Protein AF-A0A4Q1IR15-F1 (afdb_monomer)

pLDDT: mean 72.85, std 16.06, range [32.12, 95.06]

Radius of gyration: 26.0 Å; Cα contacts (8 Å, |Δi|>4): 249; chains: 1; bounding box: 71×76×62 Å

Solvent-accessible surface area (backbone atoms only — not comparable to full-atom values): 20377 Å² total; per-residue (Å²): 141,84,81,85,83,88,74,59,71,69,77,76,44,89,62,54,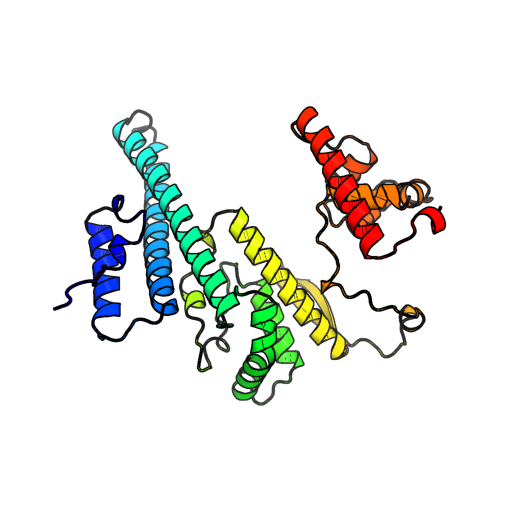86,74,48,52,72,67,54,48,48,50,49,45,51,49,51,46,70,71,51,69,78,72,64,83,71,52,75,64,60,51,50,53,52,50,46,40,49,43,35,56,50,50,56,51,48,51,55,50,46,55,53,49,54,56,52,44,71,34,85,94,30,68,81,43,63,65,62,52,50,54,48,53,53,48,55,56,52,50,52,53,50,29,52,51,40,39,54,50,53,50,50,52,42,55,48,24,70,74,69,53,49,69,44,96,81,39,51,50,69,41,48,62,71,43,43,66,60,52,49,50,42,40,37,70,75,38,76,89,56,53,72,68,54,51,45,52,49,52,46,59,42,62,77,28,62,93,42,99,78,48,72,87,65,66,53,53,65,51,65,95,70,54,41,68,72,76,76,50,68,50,73,82,57,39,55,70,68,60,46,48,53,49,48,53,38,46,48,52,41,45,52,53,46,50,50,55,43,39,76,74,40,26,46,85,42,80,46,77,56,99,91,44,80,45,86,42,78,43,72,62,67,90,67,80,51,81,66,81,71,51,87,69,79,75,74,61,68,90,77,56,78,89,64,51,71,67,46,42,49,50,50,34,53,74,71,41,48,56,53,57,53,67,72,43,95,65,57,71,71,56,43,26,46,54,47,8,60,78,50,70,52,53,50,67,57,35,42,23,58,73,70,71,61,62,81,72,97,49,74,72,66,42,56,59,48,51,51,55,42,50,52,52,48,52,52,51,32,59,76,68,69,56,66,66,82,81,74,114

Secondary structure (DSSP, 8-state):
--------GGGGSTTGGGS-HHHHHHHHHHHHHHHTT-S---HHHHHHHHHHHHHHHHHHHHHHHHHHHHHHTSGGGTT-HHHHHHHHHHHHHHHHHHHHHHHHHHHHHHHHHHHT---TTS-HHHHHHHHHHHHHHHHHHSTT--HHHHHHHHHHHHHHTTSTT----SSTTSSSS--GGGGT-GGGGS-HHHHHHHHHHHHHHHHHHHHHHHHTTEEEEEEEETTEEEEEEEE--SS--GGGGS------GGGS----HHHHHHHHHHTTHHHHHHHSSS-HHHHHHHHHHHTTS-HHHHHHHHTT----S-HHHHHHHHHHHHHHHHHHHHHTT--GGG--

Sequence (344 aa):
MSKKKKKKFINDVSFTSLLSDNDRDYLRIIDEKTGEEGEEMEHYDGYIALINGAVVLSSKMEKRFYFLADKICQPEHINNTSLKKEFEELVYKNGKCTDSLTEDVISIYEYCEKTNRFWHNSSLKVYELYYPNLLEAYLEKFKNSEELDFLKFEYEYYLKINTKNRKNNTIYSSGIDRDDMLFIGYFQFLNQDEKEFFNINTSKKLDFISSKILELGYYIQFSKEKKEVYLNLIPVKNEKSDFDKLDEEVIDKSNLPSFSLLERYALIKRFGINKLVTDSKTLKKEKNKLLALIMDCSIDNARKLLDNTYKLKDKEKNKVRETLIEEKIDEFLFRNKIDIDSIK

Mean predicted aligned error: 17.79 Å

Nearest PDB structures (foldseek):
  4zdr-assembly1_A  TM=2.670E-01  e=5.202E-01  Homo sapiens

Structure (mmCIF, N/CA/C/O backbone):
data_AF-A0A4Q1IR15-F1
#
_entry.id   AF-A0A4Q1IR15-F1
#
loop_
_atom_site.group_PDB
_atom_site.id
_atom_site.type_symbol
_atom_site.label_atom_id
_atom_site.label_alt_id
_atom_site.label_comp_id
_atom_site.label_asym_id
_atom_site.label_entity_id
_atom_site.label_seq_id
_atom_site.pdbx_PDB_ins_code
_atom_site.Cartn_x
_atom_site.Cartn_y
_atom_site.Cartn_z
_atom_site.occupancy
_atom_site.B_iso_or_equiv
_atom_site.auth_seq_id
_atom_site.auth_comp_id
_atom_site.auth_asym_id
_atom_site.auth_atom_id
_atom_site.pdbx_PDB_model_num
ATOM 1 N N . MET A 1 1 ? 14.835 -46.960 -9.874 1.00 39.88 1 MET A N 1
ATOM 2 C CA . MET A 1 1 ? 14.324 -46.159 -11.011 1.00 39.88 1 MET A CA 1
ATOM 3 C C . MET A 1 1 ? 13.137 -45.370 -10.477 1.00 39.88 1 MET A C 1
ATOM 5 O O . MET A 1 1 ? 12.149 -45.978 -10.121 1.00 39.88 1 MET A O 1
ATOM 9 N N . SER A 1 2 ? 13.294 -44.096 -10.141 1.00 32.12 2 SER A N 1
ATOM 10 C CA . SER A 1 2 ? 13.034 -42.989 -11.064 1.00 32.12 2 SER A CA 1
ATOM 11 C C . SER A 1 2 ? 14.019 -41.840 -10.814 1.00 32.12 2 SER A C 1
ATOM 13 O O . SER A 1 2 ? 14.248 -41.437 -9.679 1.00 32.12 2 SER A O 1
ATOM 15 N N . LYS A 1 3 ? 14.641 -41.368 -11.897 1.00 40.78 3 LYS A N 1
ATOM 16 C CA . LYS A 1 3 ? 15.490 -40.173 -11.963 1.00 40.78 3 LYS A CA 1
ATOM 17 C C . LYS A 1 3 ? 14.613 -38.958 -12.296 1.00 40.78 3 LYS A C 1
ATOM 19 O O . LYS A 1 3 ? 13.699 -39.097 -13.102 1.00 40.78 3 LYS A O 1
ATOM 24 N N . LYS A 1 4 ? 15.076 -37.775 -11.861 1.00 36.62 4 LYS A N 1
ATOM 25 C CA . LYS A 1 4 ? 14.648 -36.401 -12.230 1.00 36.62 4 LYS A CA 1
ATOM 26 C C . LYS A 1 4 ? 13.376 -35.952 -11.493 1.00 36.62 4 LYS A C 1
ATOM 28 O O . LYS A 1 4 ? 12.353 -36.606 -11.578 1.00 36.62 4 LYS A O 1
ATOM 33 N N . LYS A 1 5 ? 13.381 -34.820 -10.786 1.00 36.12 5 LYS A N 1
ATOM 34 C CA . LYS A 1 5 ? 13.774 -33.492 -11.284 1.00 36.12 5 LYS A CA 1
ATOM 35 C C . LYS A 1 5 ? 14.444 -32.644 -10.186 1.00 36.12 5 LYS A C 1
ATOM 37 O O . LYS A 1 5 ? 13.764 -32.141 -9.309 1.00 36.12 5 LYS A O 1
ATOM 42 N N . LYS A 1 6 ? 15.752 -32.395 -10.308 1.00 39.28 6 LYS A N 1
ATOM 43 C CA . LYS A 1 6 ? 16.329 -31.106 -9.896 1.00 39.28 6 LYS A CA 1
ATOM 44 C C . LYS A 1 6 ? 16.138 -30.168 -11.083 1.00 39.28 6 LYS A C 1
ATOM 46 O O . LYS A 1 6 ? 16.920 -30.225 -12.032 1.00 39.28 6 LYS A O 1
ATOM 51 N N . LYS A 1 7 ? 15.058 -29.391 -11.100 1.00 37.97 7 LYS A N 1
ATOM 52 C CA . LYS A 1 7 ? 15.026 -28.188 -11.933 1.00 37.97 7 LYS A CA 1
ATOM 53 C C . LYS A 1 7 ? 15.712 -27.108 -11.103 1.00 37.97 7 LYS A C 1
ATOM 55 O O . LYS A 1 7 ? 15.225 -26.770 -10.036 1.00 37.97 7 LYS A O 1
ATOM 60 N N . LYS A 1 8 ? 16.901 -26.679 -11.539 1.00 47.34 8 LYS A N 1
ATOM 61 C CA . LYS A 1 8 ? 17.582 -25.512 -10.965 1.00 47.34 8 LYS A CA 1
ATOM 62 C C . LYS A 1 8 ? 16.650 -24.312 -11.107 1.00 47.34 8 LYS A C 1
ATOM 64 O O . LYS A 1 8 ? 16.141 -24.089 -12.203 1.00 47.34 8 LYS A O 1
ATOM 69 N N . PHE A 1 9 ? 16.474 -23.570 -10.027 1.00 45.03 9 PHE A N 1
ATOM 70 C CA . PHE A 1 9 ? 15.547 -22.452 -9.888 1.00 45.03 9 PHE A CA 1
ATOM 71 C C . PHE A 1 9 ? 15.739 -21.366 -10.962 1.00 45.03 9 PHE A C 1
ATOM 73 O O . PHE A 1 9 ? 14.787 -20.911 -11.587 1.00 45.03 9 PHE A O 1
ATOM 80 N N . ILE A 1 10 ? 16.997 -21.087 -11.317 1.00 45.53 10 ILE A N 1
ATOM 81 C CA . ILE A 1 10 ? 17.389 -20.167 -12.402 1.00 45.53 10 ILE A CA 1
ATOM 82 C C . ILE A 1 10 ? 16.793 -20.561 -13.766 1.00 45.53 10 ILE A C 1
ATOM 84 O O . ILE A 1 10 ? 16.568 -19.699 -14.612 1.00 45.53 10 ILE A O 1
ATOM 88 N N . ASN A 1 11 ? 16.523 -21.848 -14.002 1.00 43.97 11 ASN A N 1
ATOM 89 C CA . ASN A 1 11 ? 16.000 -22.322 -15.285 1.00 43.97 11 ASN A CA 1
ATOM 90 C C . ASN A 1 11 ? 14.478 -22.155 -15.434 1.00 43.97 11 ASN A C 1
AT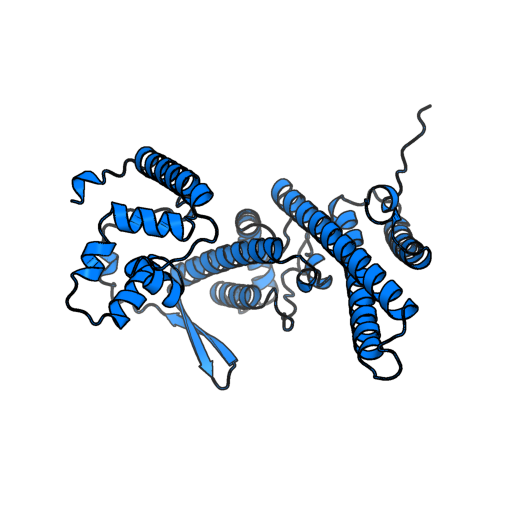OM 92 O O . ASN A 1 11 ? 13.985 -22.350 -16.544 1.00 43.97 11 ASN A O 1
ATOM 96 N N . ASP A 1 12 ? 13.742 -21.845 -14.361 1.00 42.25 12 ASP A N 1
ATOM 97 C CA . ASP A 1 12 ? 12.284 -21.636 -14.405 1.00 42.25 12 ASP A CA 1
ATOM 98 C C . ASP A 1 12 ? 11.897 -20.152 -14.551 1.00 42.25 12 ASP A C 1
ATOM 100 O O . ASP A 1 12 ? 10.727 -19.834 -14.743 1.00 42.25 12 ASP A O 1
ATOM 104 N N . VAL A 1 13 ? 12.879 -19.248 -14.556 1.00 46.78 13 VAL A N 1
ATOM 105 C CA . VAL A 1 13 ? 12.669 -17.801 -14.650 1.00 46.78 13 VAL A CA 1
ATOM 106 C C . VAL A 1 13 ? 12.903 -17.325 -16.088 1.00 46.78 13 VAL A C 1
ATOM 108 O O . VAL A 1 13 ? 13.997 -17.457 -16.640 1.00 46.78 13 VAL A O 1
ATOM 111 N N . SER A 1 14 ? 11.874 -16.753 -16.715 1.00 44.75 14 SER A N 1
ATOM 112 C CA . SER A 1 14 ? 11.832 -16.456 -18.158 1.00 44.75 14 SER A CA 1
ATOM 113 C C . SER A 1 14 ? 12.943 -15.501 -18.647 1.00 44.75 14 SER A C 1
ATOM 115 O O . SER A 1 14 ? 13.385 -15.602 -19.798 1.00 44.75 14 SER A O 1
ATOM 117 N N . PHE A 1 15 ? 13.465 -14.620 -17.782 1.00 46.66 15 PHE A N 1
ATOM 118 C CA . PHE A 1 15 ? 14.483 -13.624 -18.146 1.00 46.66 15 PHE A CA 1
ATOM 119 C C . PHE A 1 15 ? 15.935 -14.046 -17.887 1.00 46.66 15 PHE A C 1
ATOM 121 O O . PHE A 1 15 ? 16.847 -13.365 -18.363 1.00 46.66 15 PHE A O 1
ATOM 128 N N . THR A 1 16 ? 16.201 -15.157 -17.189 1.00 46.50 16 THR A N 1
ATOM 129 C CA . THR A 1 16 ? 17.587 -15.565 -16.865 1.00 46.50 16 THR A CA 1
ATOM 130 C C . THR A 1 16 ? 18.400 -15.871 -18.120 1.00 46.50 16 THR A C 1
ATOM 132 O O . THR A 1 16 ? 19.609 -15.636 -18.168 1.00 46.50 16 THR A O 1
ATOM 135 N N . SER A 1 17 ? 17.725 -16.275 -19.197 1.00 51.03 17 SER A N 1
ATOM 136 C CA . SER A 1 17 ? 18.280 -16.423 -20.547 1.00 51.03 17 SER A CA 1
ATOM 137 C C . SER A 1 17 ? 18.839 -15.123 -21.158 1.00 51.03 17 SER A C 1
ATOM 139 O O . SER A 1 17 ? 19.606 -15.186 -22.116 1.00 51.03 17 SER A O 1
ATOM 141 N N . LEU A 1 18 ? 18.546 -13.956 -20.579 1.00 44.19 18 LEU A N 1
ATOM 142 C CA . LEU A 1 18 ? 18.955 -12.629 -21.066 1.00 44.19 18 LEU A CA 1
ATOM 143 C C . LEU A 1 18 ? 19.978 -11.930 -20.160 1.00 44.19 18 LEU A C 1
ATOM 145 O O . LEU A 1 18 ? 20.463 -10.844 -20.490 1.00 44.19 18 LEU A O 1
ATOM 149 N N . LEU A 1 19 ? 20.300 -12.554 -19.029 1.00 51.31 19 LEU A N 1
ATOM 150 C CA . LEU A 1 19 ? 21.315 -12.092 -18.093 1.00 51.31 19 LEU A CA 1
ATOM 151 C C . LEU A 1 19 ? 22.723 -12.339 -18.631 1.00 51.31 19 LEU A C 1
ATOM 153 O O . LEU A 1 19 ? 22.961 -13.313 -19.351 1.00 51.31 19 LEU A O 1
ATOM 157 N N . SER A 1 20 ? 23.657 -11.456 -18.265 1.00 56.53 20 SER A N 1
ATOM 158 C CA . SER A 1 20 ? 25.076 -11.716 -18.504 1.00 56.53 20 SER A CA 1
ATOM 159 C C . SER A 1 20 ? 25.518 -12.939 -17.698 1.00 56.53 20 SER A C 1
ATOM 161 O O . SER A 1 20 ? 24.923 -13.252 -16.665 1.00 56.53 20 SER A O 1
ATOM 163 N N . ASP A 1 21 ? 26.574 -13.625 -18.131 1.00 54.44 21 ASP A N 1
ATOM 164 C CA . ASP A 1 21 ? 27.076 -14.792 -17.395 1.00 54.44 21 ASP A CA 1
ATOM 165 C C . ASP A 1 21 ? 27.492 -14.428 -15.960 1.00 54.44 21 ASP A C 1
ATOM 167 O O . ASP A 1 21 ? 27.288 -15.220 -15.048 1.00 54.44 21 ASP A O 1
ATOM 171 N N . ASN A 1 22 ? 27.934 -13.188 -15.726 1.00 49.12 22 ASN A N 1
ATOM 172 C CA . ASN A 1 22 ? 28.228 -12.672 -14.386 1.00 49.12 22 ASN A CA 1
ATOM 173 C C . ASN A 1 22 ? 26.970 -12.485 -13.521 1.00 49.12 22 ASN A C 1
ATOM 175 O O . ASN A 1 22 ? 27.013 -12.724 -12.316 1.00 49.12 22 ASN A O 1
ATOM 179 N N . ASP A 1 23 ? 25.853 -12.053 -14.109 1.00 51.03 23 ASP A N 1
ATOM 180 C CA . ASP A 1 23 ? 24.583 -11.884 -13.392 1.00 51.03 23 ASP A CA 1
ATOM 181 C C . ASP A 1 23 ? 23.938 -13.240 -13.095 1.00 51.03 23 ASP A C 1
ATOM 183 O O . ASP A 1 23 ? 23.407 -13.451 -12.006 1.00 51.03 23 ASP A O 1
ATOM 187 N N . ARG A 1 24 ? 24.050 -14.190 -14.032 1.00 55.81 24 ARG A N 1
ATOM 188 C CA . ARG A 1 24 ? 23.660 -15.587 -13.807 1.00 55.81 24 ARG A CA 1
ATOM 189 C C . ARG A 1 24 ? 24.508 -16.233 -12.730 1.00 55.81 24 ARG A C 1
ATOM 191 O O . ARG A 1 24 ? 23.954 -16.920 -11.885 1.00 55.81 24 ARG A O 1
ATOM 198 N N . ASP A 1 25 ? 25.816 -16.004 -12.739 1.00 54.09 25 ASP A N 1
ATOM 199 C CA . ASP A 1 25 ? 26.720 -16.512 -11.712 1.00 54.09 25 ASP A CA 1
ATOM 200 C C . ASP A 1 25 ? 26.435 -15.871 -10.353 1.00 54.09 25 ASP A C 1
ATOM 202 O O . ASP A 1 25 ? 26.478 -16.563 -9.344 1.00 54.09 25 ASP A O 1
ATOM 206 N N . TYR A 1 26 ? 26.055 -14.593 -10.304 1.00 53.00 26 TYR A N 1
ATOM 207 C CA . TYR A 1 26 ? 25.616 -13.944 -9.069 1.00 53.00 26 TYR A CA 1
ATOM 208 C C . TYR A 1 26 ? 24.311 -14.544 -8.528 1.00 53.00 26 TYR A C 1
ATOM 210 O O . TYR A 1 26 ? 24.253 -14.897 -7.352 1.00 53.00 26 TYR A O 1
ATOM 218 N N . LEU A 1 27 ? 23.291 -14.720 -9.378 1.00 51.59 27 LEU A N 1
ATOM 219 C CA . LEU A 1 27 ? 22.049 -15.400 -8.994 1.00 51.59 27 LEU A CA 1
ATOM 220 C C . LEU A 1 27 ? 22.300 -16.862 -8.618 1.00 51.59 27 LEU A C 1
ATOM 222 O O . LEU A 1 27 ? 21.679 -17.352 -7.688 1.00 51.59 27 LEU A O 1
ATOM 226 N N . ARG A 1 28 ? 23.248 -17.534 -9.283 1.00 58.16 28 ARG A N 1
ATOM 227 C CA . ARG A 1 28 ? 23.694 -18.892 -8.951 1.00 58.16 28 ARG A CA 1
ATOM 228 C C . ARG A 1 28 ? 24.391 -18.941 -7.605 1.00 58.16 28 ARG A C 1
ATOM 230 O O . ARG A 1 28 ? 24.124 -19.859 -6.858 1.00 58.16 28 ARG A O 1
ATOM 237 N N . ILE A 1 29 ? 25.236 -17.972 -7.271 1.00 52.00 29 ILE A N 1
ATOM 238 C CA . ILE A 1 29 ? 25.883 -17.892 -5.956 1.00 52.00 29 ILE A CA 1
ATOM 239 C C . ILE A 1 29 ? 24.850 -17.606 -4.863 1.00 52.00 29 ILE A C 1
ATOM 241 O O . ILE A 1 29 ? 25.001 -18.113 -3.759 1.00 52.00 29 ILE A O 1
ATOM 245 N N . ILE A 1 30 ? 23.814 -16.808 -5.145 1.00 50.06 30 ILE A N 1
ATOM 246 C CA . ILE A 1 30 ? 22.690 -16.627 -4.216 1.00 50.06 30 ILE A CA 1
ATOM 247 C C . ILE A 1 30 ? 21.940 -17.954 -4.049 1.00 50.06 30 ILE A C 1
ATOM 249 O O . ILE A 1 30 ? 21.846 -18.414 -2.923 1.00 50.06 30 ILE A O 1
ATOM 253 N N . ASP A 1 31 ? 21.516 -18.590 -5.147 1.00 50.47 31 ASP A N 1
ATOM 254 C CA . ASP A 1 31 ? 20.815 -19.890 -5.196 1.00 50.47 31 ASP A CA 1
ATOM 255 C C . ASP A 1 31 ? 21.617 -21.028 -4.533 1.00 50.47 31 ASP A C 1
ATOM 257 O O . ASP A 1 31 ? 21.067 -21.867 -3.832 1.00 50.47 31 ASP A O 1
ATOM 261 N N . GLU A 1 32 ? 22.940 -21.052 -4.711 1.00 51.94 32 GLU A N 1
ATOM 262 C CA . GLU A 1 32 ? 23.845 -22.032 -4.100 1.00 51.94 32 GLU A CA 1
ATOM 263 C C . GLU A 1 32 ? 24.045 -21.740 -2.610 1.00 51.94 32 GLU A C 1
ATOM 265 O O . GLU A 1 32 ? 23.962 -22.662 -1.813 1.00 51.94 32 GLU A O 1
ATOM 270 N N . LYS A 1 33 ? 24.202 -20.476 -2.194 1.00 45.72 33 LYS A N 1
ATOM 271 C CA . LYS A 1 33 ? 24.306 -20.127 -0.766 1.00 45.72 33 LYS A CA 1
ATOM 272 C C . LYS A 1 33 ? 23.007 -20.322 0.008 1.00 45.72 33 LYS A C 1
ATOM 274 O O . LYS A 1 33 ? 23.069 -20.608 1.195 1.00 45.72 33 LYS A O 1
ATOM 279 N N . THR A 1 34 ? 21.853 -20.134 -0.628 1.00 45.16 34 THR A N 1
ATOM 280 C CA . THR A 1 34 ? 20.544 -20.366 -0.001 1.00 45.16 34 THR A CA 1
ATOM 281 C C . THR A 1 34 ? 20.097 -21.825 -0.125 1.00 45.16 34 THR A C 1
ATOM 283 O O . THR A 1 34 ? 19.318 -22.287 0.697 1.00 45.16 34 THR A O 1
ATOM 286 N N . GLY A 1 35 ? 20.597 -22.572 -1.117 1.00 39.53 35 GLY A N 1
ATOM 287 C CA . GLY A 1 35 ? 20.295 -23.991 -1.343 1.00 39.53 35 GLY A CA 1
ATOM 288 C C . GLY A 1 35 ? 21.309 -24.994 -0.769 1.00 39.53 35 GLY A C 1
ATOM 289 O O . GLY A 1 35 ? 21.051 -26.199 -0.807 1.00 39.53 35 GLY A O 1
ATOM 290 N N . GLU A 1 36 ? 22.458 -24.545 -0.250 1.00 41.28 36 GLU A N 1
ATOM 291 C CA . GLU A 1 36 ? 23.493 -25.403 0.358 1.00 41.28 36 GLU A CA 1
ATOM 292 C C . GLU A 1 36 ? 23.048 -26.064 1.675 1.00 41.28 36 GLU A C 1
ATOM 294 O O . GLU A 1 36 ? 23.612 -27.093 2.047 1.00 41.28 36 GLU A O 1
ATOM 299 N N . GLU A 1 37 ? 21.999 -25.561 2.336 1.00 41.78 37 GLU A N 1
ATOM 300 C CA . GLU A 1 37 ? 21.458 -26.163 3.568 1.00 41.78 37 GLU A CA 1
ATOM 301 C C . GLU A 1 37 ? 20.542 -27.375 3.316 1.00 41.78 37 GLU A C 1
ATOM 303 O O . GLU A 1 37 ? 20.181 -28.083 4.250 1.00 41.78 37 GLU A O 1
ATOM 308 N N . GLY A 1 38 ? 20.243 -27.712 2.054 1.00 34.69 38 GLY A N 1
ATOM 309 C CA . GLY A 1 38 ? 19.624 -28.996 1.700 1.00 34.69 38 GLY A CA 1
ATOM 310 C C . GLY A 1 38 ? 18.188 -29.212 2.194 1.00 34.69 38 GLY A C 1
ATOM 311 O O . GLY A 1 38 ? 17.669 -30.319 2.036 1.00 34.69 38 GLY A O 1
ATOM 312 N N . GLU A 1 39 ? 17.539 -28.190 2.742 1.00 35.06 39 GLU A N 1
ATOM 313 C CA . GLU A 1 39 ? 16.126 -28.226 3.108 1.00 35.06 39 GLU A CA 1
ATOM 314 C C . GLU A 1 39 ? 15.251 -27.921 1.880 1.00 35.06 39 GLU A C 1
ATOM 316 O O . GLU A 1 39 ? 15.663 -27.211 0.956 1.00 35.06 39 GLU A O 1
ATOM 321 N N . GLU A 1 40 ? 14.055 -28.516 1.814 1.00 39.47 40 GLU A N 1
ATOM 322 C CA . GLU A 1 40 ? 13.036 -28.108 0.844 1.00 39.47 40 GLU A CA 1
ATOM 323 C C . GLU A 1 40 ? 12.761 -26.625 1.081 1.00 39.47 40 GLU A C 1
ATOM 325 O O . GLU A 1 40 ? 12.092 -26.274 2.045 1.00 39.47 40 GLU A O 1
ATOM 330 N N . MET A 1 41 ? 13.325 -25.758 0.237 1.00 43.97 41 MET A N 1
ATOM 331 C CA . MET A 1 41 ? 13.110 -24.321 0.341 1.00 43.97 41 MET A CA 1
ATOM 332 C C . MET A 1 41 ? 11.599 -24.098 0.265 1.00 43.97 41 MET A C 1
ATOM 334 O O . MET A 1 41 ? 10.984 -24.385 -0.771 1.00 43.97 41 MET A O 1
ATOM 338 N N . GLU A 1 42 ? 10.988 -23.678 1.378 1.00 53.03 42 GLU A N 1
ATOM 339 C CA . GLU A 1 42 ? 9.565 -23.370 1.396 1.00 53.03 42 GLU A CA 1
ATOM 340 C C . GLU A 1 42 ? 9.302 -22.398 0.246 1.00 53.03 42 GLU A C 1
ATOM 342 O O . GLU A 1 42 ? 10.080 -21.470 0.019 1.00 53.03 42 GLU A O 1
ATOM 347 N N . HIS A 1 43 ? 8.227 -22.619 -0.516 1.00 62.00 43 HIS A N 1
ATOM 348 C CA . HIS A 1 43 ? 7.939 -21.858 -1.738 1.00 62.00 43 HIS A CA 1
ATOM 349 C C . HIS A 1 43 ? 8.103 -20.335 -1.565 1.00 62.00 43 HIS A C 1
ATOM 351 O O . HIS A 1 43 ? 8.506 -19.657 -2.506 1.00 62.00 43 HIS A O 1
ATOM 357 N N . TYR A 1 44 ? 7.829 -19.818 -0.364 1.00 63.88 44 TYR A N 1
ATOM 358 C CA . TYR A 1 44 ? 8.012 -18.422 0.016 1.00 63.88 44 TYR A CA 1
ATOM 359 C C . TYR A 1 44 ? 9.472 -17.942 -0.050 1.00 63.88 44 TYR A C 1
ATOM 361 O O . TYR A 1 44 ? 9.745 -16.939 -0.706 1.00 63.88 44 TYR A O 1
ATOM 369 N N . ASP A 1 45 ? 10.418 -18.666 0.550 1.00 65.81 45 ASP A N 1
ATOM 370 C CA . ASP A 1 45 ? 11.827 -18.254 0.640 1.00 65.81 45 ASP A CA 1
ATOM 371 C C . ASP A 1 45 ? 12.504 -18.242 -0.736 1.00 65.81 45 ASP A C 1
ATOM 373 O O . ASP A 1 45 ? 13.334 -17.377 -1.035 1.00 65.81 45 ASP A O 1
ATOM 377 N N . GLY A 1 46 ? 12.070 -19.142 -1.625 1.00 66.31 46 GLY A N 1
ATOM 378 C CA . GLY A 1 46 ? 12.461 -19.118 -3.032 1.00 66.31 46 GLY A CA 1
ATOM 379 C C . GLY A 1 46 ? 12.073 -17.799 -3.702 1.00 66.31 46 GLY A C 1
ATOM 380 O O . GLY A 1 46 ? 12.918 -17.136 -4.308 1.00 66.31 46 GLY A O 1
ATOM 381 N N . TYR A 1 47 ? 10.817 -17.366 -3.561 1.00 69.62 47 TYR A N 1
ATOM 382 C CA . TYR A 1 47 ? 10.392 -16.091 -4.140 1.00 69.62 47 TYR A CA 1
ATOM 383 C C . TYR A 1 47 ? 11.151 -14.894 -3.550 1.00 69.62 47 TYR A C 1
ATOM 385 O O . TYR A 1 47 ? 11.536 -13.988 -4.290 1.00 69.62 47 TYR A O 1
ATOM 393 N N . ILE A 1 48 ? 11.421 -14.895 -2.240 1.00 73.56 48 ILE A N 1
ATOM 394 C CA . ILE A 1 48 ? 12.225 -13.858 -1.575 1.00 73.56 48 ILE A CA 1
ATOM 395 C C . ILE A 1 48 ? 13.607 -13.738 -2.232 1.00 73.56 48 ILE A C 1
ATOM 397 O O . ILE A 1 48 ? 14.055 -12.630 -2.548 1.00 73.56 48 ILE A O 1
ATOM 401 N N . ALA A 1 49 ? 14.270 -14.869 -2.490 1.00 69.00 49 ALA A N 1
ATOM 402 C CA . ALA A 1 49 ? 15.570 -14.894 -3.150 1.00 69.00 49 ALA A CA 1
ATOM 403 C C . ALA A 1 49 ? 15.511 -14.340 -4.587 1.00 69.00 49 ALA A C 1
ATOM 405 O O . ALA A 1 49 ? 16.395 -13.562 -4.965 1.00 69.00 49 ALA A O 1
ATOM 406 N N . LEU A 1 50 ? 14.469 -14.670 -5.366 1.00 70.62 50 LEU A N 1
ATOM 407 C CA . LEU A 1 50 ? 14.275 -14.120 -6.721 1.00 70.62 50 LEU A CA 1
ATOM 408 C C . LEU A 1 50 ? 14.115 -12.617 -6.703 1.00 70.62 50 LEU A C 1
ATOM 410 O O . LEU A 1 50 ? 14.847 -11.910 -7.394 1.00 70.62 50 LEU A O 1
ATOM 414 N N . ILE A 1 51 ? 13.185 -12.133 -5.885 1.00 80.88 51 ILE A N 1
ATOM 415 C CA . ILE A 1 51 ? 12.860 -10.715 -5.800 1.00 80.88 51 ILE A CA 1
ATOM 416 C C . ILE A 1 51 ? 14.096 -9.944 -5.353 1.00 80.88 51 ILE A C 1
ATOM 418 O O . ILE A 1 51 ? 14.427 -8.922 -5.948 1.00 80.88 51 ILE A O 1
ATOM 422 N N . ASN A 1 52 ? 14.841 -10.448 -4.366 1.00 77.44 52 ASN A N 1
ATOM 423 C CA . ASN A 1 52 ? 16.085 -9.817 -3.939 1.00 77.44 52 ASN A CA 1
ATOM 424 C C . ASN A 1 52 ? 17.132 -9.775 -5.065 1.00 77.44 52 ASN A C 1
ATOM 426 O O . ASN A 1 52 ? 17.724 -8.725 -5.326 1.00 77.44 52 ASN A O 1
ATOM 430 N N . GLY A 1 53 ? 17.325 -10.883 -5.784 1.00 72.50 53 GLY A N 1
ATOM 431 C CA . GLY A 1 53 ? 18.213 -10.937 -6.944 1.00 72.50 53 GLY A CA 1
ATOM 432 C C . GLY A 1 53 ? 17.820 -9.937 -8.036 1.00 72.50 53 GLY A C 1
ATOM 433 O O . GLY A 1 53 ? 18.660 -9.161 -8.501 1.00 72.50 53 GLY A O 1
ATOM 434 N N . ALA A 1 54 ? 16.538 -9.903 -8.398 1.00 76.56 54 ALA A N 1
ATOM 435 C CA . ALA A 1 54 ? 15.982 -8.986 -9.384 1.00 76.56 54 ALA A CA 1
ATOM 436 C C . ALA A 1 54 ? 16.117 -7.520 -8.943 1.00 76.56 54 ALA A C 1
ATOM 438 O O . ALA A 1 54 ? 16.506 -6.674 -9.744 1.00 76.56 54 ALA A O 1
ATOM 439 N N . VAL A 1 55 ? 15.912 -7.206 -7.663 1.00 80.19 55 VAL A N 1
ATOM 440 C CA . VAL A 1 55 ? 16.118 -5.852 -7.130 1.00 80.19 55 VAL A CA 1
ATOM 441 C C . VAL A 1 55 ? 17.582 -5.422 -7.194 1.00 80.19 55 VAL A C 1
ATOM 443 O O . VAL A 1 55 ? 17.878 -4.300 -7.618 1.00 80.19 55 VAL A O 1
ATOM 446 N N . VAL A 1 56 ? 18.519 -6.297 -6.817 1.00 77.94 56 VAL A N 1
ATOM 447 C CA . VAL A 1 56 ? 19.955 -5.999 -6.930 1.00 77.94 56 VAL A CA 1
ATOM 448 C C . VAL A 1 56 ? 20.337 -5.722 -8.386 1.00 77.94 56 VAL A C 1
ATOM 450 O O . VAL A 1 56 ? 21.093 -4.782 -8.654 1.00 77.94 56 VAL A O 1
ATOM 453 N N . LEU A 1 57 ? 19.804 -6.506 -9.327 1.00 72.81 57 LEU A N 1
ATOM 454 C CA . LEU A 1 57 ? 20.015 -6.301 -10.759 1.00 72.81 57 LEU A CA 1
ATOM 455 C C . LEU A 1 57 ? 19.422 -4.971 -11.231 1.00 72.81 57 LEU A C 1
ATOM 457 O O . LEU A 1 57 ? 20.158 -4.168 -11.806 1.00 72.81 57 LEU A O 1
ATOM 461 N N . SER A 1 58 ? 18.160 -4.680 -10.909 1.00 79.62 58 SER A N 1
ATOM 462 C CA . SER A 1 58 ? 17.502 -3.411 -11.243 1.00 79.62 58 SER A CA 1
ATOM 463 C C . SER A 1 58 ? 18.273 -2.205 -10.699 1.00 79.62 58 SER A C 1
ATOM 465 O O . SER A 1 58 ? 18.506 -1.241 -11.425 1.00 79.62 58 SER A O 1
ATOM 467 N N . SER A 1 59 ? 18.787 -2.268 -9.465 1.00 79.62 59 SER A N 1
ATOM 468 C CA . SER A 1 59 ? 19.601 -1.185 -8.894 1.00 79.62 59 SER A CA 1
ATOM 469 C C . SER A 1 59 ? 20.940 -0.992 -9.623 1.00 79.62 59 SER A C 1
ATOM 471 O O . SER A 1 59 ? 21.388 0.141 -9.832 1.00 79.62 59 SER A O 1
ATOM 473 N N . LYS A 1 60 ? 21.603 -2.082 -10.037 1.00 77.50 60 LYS A N 1
ATOM 474 C CA . LYS A 1 60 ? 22.826 -2.003 -10.857 1.00 77.50 60 LYS A CA 1
ATOM 475 C C . LYS A 1 60 ? 22.530 -1.422 -12.242 1.00 77.50 60 LYS A C 1
ATOM 477 O O . LYS A 1 60 ? 23.293 -0.575 -12.714 1.00 77.50 60 LYS A O 1
ATOM 482 N N . MET A 1 61 ? 21.432 -1.845 -12.870 1.00 78.62 61 MET A N 1
ATOM 483 C CA . MET A 1 61 ? 20.996 -1.346 -14.176 1.00 78.62 61 MET A CA 1
ATOM 484 C C . MET A 1 61 ? 20.643 0.140 -14.120 1.00 78.62 61 MET A C 1
ATOM 486 O O . MET A 1 61 ? 21.114 0.890 -14.967 1.00 78.62 61 MET A O 1
ATOM 490 N N . GLU A 1 62 ? 19.923 0.594 -13.093 1.00 79.81 62 GLU A N 1
ATOM 491 C CA . GLU A 1 62 ? 19.582 2.005 -12.882 1.00 79.81 62 GLU A CA 1
ATOM 492 C C . GLU A 1 62 ? 20.843 2.883 -12.762 1.00 79.81 62 GLU A C 1
ATOM 494 O O . GLU A 1 62 ? 20.967 3.911 -13.431 1.00 79.81 62 GLU A O 1
ATOM 499 N N . LYS A 1 63 ? 21.851 2.440 -11.995 1.00 82.06 63 LYS A N 1
ATOM 500 C CA . LYS A 1 63 ? 23.148 3.139 -11.907 1.00 82.06 63 LYS A CA 1
ATOM 501 C C . LYS A 1 63 ? 23.855 3.218 -13.261 1.00 82.06 63 LYS A C 1
ATOM 503 O O . LYS A 1 63 ? 24.391 4.270 -13.614 1.00 82.06 63 LYS A O 1
ATOM 508 N N . ARG A 1 64 ? 23.869 2.119 -14.027 1.00 79.44 64 ARG A N 1
ATOM 509 C CA . ARG A 1 64 ? 24.476 2.094 -15.368 1.00 79.44 64 ARG A CA 1
ATOM 510 C C . ARG A 1 64 ? 23.701 2.970 -16.349 1.00 79.44 64 ARG A C 1
ATOM 512 O O . ARG A 1 64 ? 24.329 3.639 -17.164 1.00 79.44 64 ARG A O 1
ATOM 519 N N . PHE A 1 65 ? 22.376 3.005 -16.240 1.00 81.25 65 PHE A N 1
ATOM 520 C CA . PHE A 1 65 ? 21.505 3.841 -17.053 1.00 81.25 65 PHE A CA 1
ATOM 521 C C . PHE A 1 65 ? 21.836 5.315 -16.851 1.00 81.25 65 PHE A C 1
ATOM 523 O O . PHE A 1 65 ? 22.119 5.997 -17.830 1.00 81.25 65 PHE A O 1
ATOM 530 N N . TYR A 1 66 ? 21.893 5.792 -15.603 1.00 80.75 66 TYR A N 1
ATOM 531 C CA . TYR A 1 66 ? 22.249 7.185 -15.322 1.00 80.75 66 TYR A CA 1
ATOM 532 C C . TYR A 1 66 ? 23.649 7.538 -15.824 1.00 80.75 66 TYR A C 1
ATOM 534 O O . TYR A 1 66 ? 23.832 8.594 -16.424 1.00 80.75 66 TYR A O 1
ATOM 542 N N . PHE A 1 67 ? 24.616 6.634 -15.653 1.00 84.25 67 PHE A N 1
ATOM 543 C CA . PHE A 1 67 ? 25.963 6.820 -16.189 1.00 84.25 67 PHE A CA 1
ATOM 544 C C . PHE A 1 67 ? 25.975 6.949 -17.721 1.00 84.25 67 PHE A C 1
ATOM 546 O O . PHE A 1 67 ? 26.615 7.850 -18.260 1.00 84.25 67 PHE A O 1
ATOM 553 N N . LEU A 1 68 ? 25.279 6.060 -18.438 1.00 80.56 68 LEU A N 1
ATOM 554 C CA . LEU A 1 68 ? 25.221 6.103 -19.901 1.00 80.56 68 LEU A CA 1
ATOM 555 C C . LEU A 1 68 ? 24.425 7.311 -20.407 1.00 80.56 68 LEU A C 1
ATOM 557 O O . LEU A 1 68 ? 24.851 7.943 -21.369 1.00 80.56 68 LEU A O 1
ATOM 561 N N . ALA A 1 69 ? 23.314 7.654 -19.753 1.00 81.44 69 ALA A N 1
ATOM 562 C CA . ALA A 1 69 ? 22.499 8.816 -20.091 1.00 81.44 69 ALA A CA 1
ATOM 563 C C . ALA A 1 69 ? 23.302 10.119 -19.968 1.00 81.44 69 ALA A C 1
ATOM 565 O O . ALA A 1 69 ? 23.286 10.934 -20.889 1.00 81.44 69 ALA A O 1
ATOM 566 N N . ASP A 1 70 ? 24.048 10.288 -18.873 1.00 84.25 70 ASP A N 1
ATOM 567 C CA . ASP A 1 70 ? 24.918 11.449 -18.666 1.00 84.25 70 ASP A CA 1
ATOM 568 C C . ASP A 1 70 ? 26.025 11.506 -19.728 1.00 84.25 70 ASP A C 1
ATOM 570 O O . ASP A 1 70 ? 26.236 12.528 -20.381 1.00 84.25 70 ASP A O 1
ATOM 574 N N . LYS A 1 71 ? 26.664 10.363 -19.998 1.00 83.38 71 LYS A N 1
ATOM 575 C CA . LYS A 1 71 ? 27.745 10.257 -20.982 1.00 83.38 71 LYS A CA 1
ATOM 576 C C . LYS A 1 71 ? 27.290 10.541 -22.417 1.00 83.38 71 LYS A C 1
ATOM 578 O O . LYS A 1 71 ? 28.018 11.189 -23.160 1.00 83.38 71 LYS A O 1
ATOM 583 N N . ILE A 1 72 ? 26.106 10.078 -22.826 1.00 81.44 72 ILE A N 1
ATOM 584 C CA . ILE A 1 72 ? 25.556 10.319 -24.174 1.00 81.44 72 ILE A CA 1
ATOM 585 C C . ILE A 1 72 ? 25.193 11.795 -24.375 1.00 81.44 72 ILE A C 1
ATOM 587 O O . ILE A 1 72 ? 25.310 12.306 -25.489 1.00 81.44 72 ILE A O 1
ATOM 591 N N . CYS A 1 73 ? 24.789 12.488 -23.308 1.00 79.94 73 CYS A N 1
ATOM 592 C CA . CYS A 1 73 ? 24.468 13.914 -23.347 1.00 79.94 73 CYS A CA 1
ATOM 593 C C . CYS A 1 73 ? 25.705 14.821 -23.501 1.00 79.94 73 CYS A C 1
ATOM 595 O O . CYS A 1 73 ? 25.548 16.017 -23.751 1.00 79.94 73 CYS A O 1
ATOM 597 N N . GLN A 1 74 ? 26.927 14.290 -23.382 1.00 82.69 74 GLN A N 1
ATOM 598 C CA . GLN A 1 74 ? 28.153 15.070 -23.563 1.00 82.69 74 GLN A CA 1
ATOM 599 C C . GLN A 1 74 ? 28.420 15.357 -25.055 1.00 82.69 74 GLN A C 1
ATOM 601 O O . GLN A 1 74 ? 28.302 14.441 -25.875 1.00 82.69 74 GLN A O 1
ATOM 606 N N . PRO A 1 75 ? 28.846 16.584 -25.432 1.00 79.56 75 PRO A N 1
ATOM 607 C CA . PRO A 1 75 ? 29.043 16.987 -26.832 1.00 79.56 75 PRO A CA 1
ATOM 608 C C . PRO A 1 75 ? 29.914 16.033 -27.662 1.00 79.56 75 PRO A C 1
ATOM 610 O O . PRO A 1 75 ? 29.628 15.777 -28.829 1.00 79.56 75 PRO A O 1
ATOM 613 N N . GLU A 1 76 ? 30.939 15.455 -27.037 1.00 81.69 76 GLU A N 1
ATOM 614 C CA . GLU A 1 76 ? 31.906 14.531 -27.647 1.00 81.69 76 GLU A CA 1
ATOM 615 C C . GLU A 1 76 ? 31.310 13.156 -28.002 1.00 81.69 76 GLU A C 1
ATOM 617 O O . GLU A 1 76 ? 31.914 12.365 -28.729 1.00 81.69 76 GLU A O 1
ATOM 622 N N . HIS A 1 77 ? 30.121 12.838 -27.487 1.00 75.44 77 HIS A N 1
ATOM 623 C CA . HIS A 1 77 ? 29.503 11.516 -27.582 1.00 75.44 77 HIS A CA 1
ATOM 624 C C . HIS A 1 77 ? 28.127 11.521 -28.259 1.00 75.44 77 HIS A C 1
ATOM 626 O O . HIS A 1 77 ? 27.580 10.448 -28.519 1.00 75.44 77 HIS A O 1
ATOM 632 N N . ILE A 1 78 ? 27.615 12.692 -28.661 1.00 72.56 78 ILE A N 1
ATOM 633 C CA . ILE A 1 78 ? 26.311 12.861 -29.332 1.00 72.56 78 ILE A CA 1
ATOM 634 C C . ILE A 1 78 ? 26.172 11.972 -30.583 1.00 72.56 78 ILE A C 1
ATOM 636 O O . ILE A 1 78 ? 25.083 11.471 -30.876 1.00 72.56 78 ILE A O 1
ATOM 640 N N . ASN A 1 79 ? 27.272 11.724 -31.301 1.00 78.88 79 ASN A N 1
ATOM 641 C CA . ASN A 1 79 ? 27.295 10.904 -32.520 1.00 78.88 79 ASN A CA 1
ATOM 642 C C . ASN A 1 79 ? 27.837 9.480 -32.307 1.00 78.88 79 ASN A C 1
ATOM 644 O O . ASN A 1 79 ? 28.000 8.739 -33.275 1.00 78.88 79 ASN A O 1
ATOM 648 N N . ASN A 1 80 ? 28.106 9.063 -31.065 1.00 83.12 80 ASN A N 1
ATOM 649 C CA . ASN A 1 80 ? 28.643 7.733 -30.786 1.00 83.12 80 ASN A CA 1
ATOM 650 C C . ASN A 1 80 ? 27.536 6.665 -30.866 1.00 83.12 80 ASN A C 1
ATOM 652 O O . ASN A 1 80 ? 26.789 6.426 -29.916 1.00 83.12 80 ASN A O 1
ATOM 656 N N . THR A 1 81 ? 27.438 6.003 -32.018 1.00 84.69 81 THR A N 1
ATOM 657 C CA . THR A 1 81 ? 26.449 4.950 -32.299 1.00 84.69 81 THR A CA 1
ATOM 658 C C . THR A 1 81 ? 26.614 3.702 -31.435 1.00 84.69 81 THR A C 1
ATOM 660 O O . THR A 1 81 ? 25.625 3.020 -31.186 1.00 84.69 81 THR A O 1
ATOM 663 N N . SER A 1 82 ? 27.827 3.401 -30.961 1.00 86.00 82 SER A N 1
ATOM 664 C CA . SER A 1 82 ? 28.068 2.264 -30.061 1.00 86.00 82 SER A CA 1
ATOM 665 C C . SER A 1 82 ? 27.435 2.509 -28.690 1.00 86.00 82 SER A C 1
ATOM 667 O O . SER A 1 82 ? 26.675 1.678 -28.202 1.00 86.00 82 SER A O 1
ATOM 669 N N . LEU A 1 83 ? 27.654 3.704 -28.122 1.00 81.31 83 LEU A N 1
ATOM 670 C CA . LEU A 1 83 ? 27.051 4.103 -26.844 1.00 81.31 83 LEU A CA 1
ATOM 671 C C . LEU A 1 83 ? 25.519 4.135 -26.912 1.00 81.31 83 LEU A C 1
ATOM 673 O O . LEU A 1 83 ? 24.859 3.700 -25.974 1.00 81.31 83 LEU A O 1
ATOM 677 N N . LYS A 1 84 ? 24.945 4.607 -28.027 1.00 80.31 84 LYS A N 1
ATOM 678 C CA . LYS A 1 84 ? 23.486 4.597 -28.233 1.00 80.31 84 LYS A CA 1
ATOM 679 C C . LYS A 1 84 ? 22.913 3.180 -28.267 1.00 80.31 84 LYS A C 1
ATOM 681 O O . LYS A 1 84 ? 21.922 2.930 -27.593 1.00 80.31 84 LYS A O 1
ATOM 686 N N . LYS A 1 85 ? 23.562 2.250 -28.979 1.00 85.69 85 LYS A N 1
ATOM 687 C CA . LYS A 1 85 ? 23.151 0.836 -28.997 1.00 85.69 85 LYS A CA 1
ATOM 688 C C . LYS A 1 85 ? 23.246 0.191 -27.615 1.00 85.69 85 LYS A C 1
ATOM 690 O O . LYS A 1 85 ? 22.310 -0.478 -27.199 1.00 85.69 85 LYS A O 1
ATOM 695 N N . GLU A 1 86 ? 24.337 0.432 -26.886 1.00 83.56 86 GLU A N 1
ATOM 696 C CA . GLU A 1 86 ? 24.491 -0.061 -25.510 1.00 83.56 86 GLU A CA 1
ATOM 697 C C . GLU A 1 86 ? 23.364 0.461 -24.602 1.00 83.56 86 GLU A C 1
ATOM 699 O O . GLU A 1 86 ? 22.802 -0.285 -23.801 1.00 83.56 86 GLU A O 1
ATOM 704 N N . PHE A 1 87 ? 22.997 1.734 -24.751 1.00 81.38 87 PHE A N 1
ATOM 705 C CA . PHE A 1 87 ? 21.900 2.342 -24.007 1.00 81.38 87 PHE A CA 1
ATOM 706 C C . PHE A 1 87 ? 20.533 1.744 -24.369 1.00 81.38 87 PHE A C 1
ATOM 708 O O . PHE A 1 87 ? 19.764 1.412 -23.471 1.00 81.38 87 PHE A O 1
ATOM 715 N N . GLU A 1 88 ? 20.237 1.556 -25.657 1.00 81.88 88 GLU A N 1
ATOM 716 C CA . GLU A 1 88 ? 19.000 0.912 -26.125 1.00 81.88 88 GLU A CA 1
ATOM 717 C C . GLU A 1 88 ? 18.869 -0.527 -25.600 1.00 81.88 88 GLU A C 1
ATOM 719 O O . GLU A 1 88 ? 17.814 -0.911 -25.088 1.00 81.88 88 GLU A O 1
ATOM 724 N N . GLU A 1 89 ? 19.950 -1.311 -25.653 1.00 82.81 89 GLU A N 1
ATOM 725 C CA . GLU A 1 89 ? 19.988 -2.663 -25.087 1.00 82.81 89 GLU A CA 1
ATOM 726 C C . GLU A 1 89 ? 19.759 -2.661 -23.572 1.00 82.81 89 GLU A C 1
ATOM 728 O O . GLU A 1 89 ? 19.050 -3.526 -23.051 1.00 82.81 89 GLU A O 1
ATOM 733 N N . LEU A 1 90 ? 20.341 -1.694 -22.856 1.00 80.44 90 LEU A N 1
ATOM 734 C CA . LEU A 1 90 ? 20.151 -1.558 -21.416 1.00 80.44 90 LEU A CA 1
ATOM 735 C C . LEU A 1 90 ? 18.700 -1.206 -21.072 1.00 80.44 90 LEU A C 1
ATOM 737 O O . LEU A 1 90 ? 18.140 -1.812 -20.163 1.00 80.44 90 LEU A O 1
ATOM 741 N N . VAL A 1 91 ? 18.077 -0.278 -21.805 1.00 78.38 91 VAL A N 1
ATOM 742 C CA . VAL A 1 91 ? 16.660 0.081 -21.625 1.00 78.38 91 VAL A CA 1
ATOM 743 C C . VAL A 1 91 ? 15.766 -1.141 -21.825 1.00 78.38 91 VAL A C 1
ATOM 745 O O . VAL A 1 91 ? 14.893 -1.404 -20.998 1.00 78.38 91 VAL A O 1
ATOM 748 N N . TYR A 1 92 ? 16.018 -1.925 -22.875 1.00 79.81 92 TYR A N 1
ATOM 749 C CA . TYR A 1 92 ? 15.270 -3.151 -23.144 1.00 79.81 92 TYR A CA 1
ATOM 750 C C . TYR A 1 92 ? 15.421 -4.194 -22.026 1.00 79.81 92 TYR A C 1
ATOM 752 O O . TYR A 1 92 ? 14.429 -4.754 -21.558 1.00 79.81 92 TYR A O 1
ATOM 760 N N . LYS A 1 93 ? 16.657 -4.445 -21.570 1.00 77.38 93 LYS A N 1
ATOM 761 C CA . LYS A 1 93 ? 16.934 -5.381 -20.466 1.00 77.38 93 LYS A CA 1
ATOM 762 C C . LYS A 1 93 ? 16.287 -4.927 -19.160 1.00 77.38 93 LYS A C 1
ATOM 764 O O . LYS A 1 93 ? 15.722 -5.756 -18.453 1.00 77.38 93 LYS A O 1
ATOM 769 N N . ASN A 1 94 ? 16.333 -3.628 -18.875 1.00 78.00 94 ASN A N 1
ATOM 770 C CA . ASN A 1 94 ? 15.724 -3.054 -17.683 1.00 78.00 94 ASN A CA 1
ATOM 771 C C . ASN A 1 94 ? 14.201 -3.236 -17.682 1.00 78.00 94 ASN A C 1
ATOM 773 O O . ASN A 1 94 ? 13.654 -3.665 -16.674 1.00 78.00 94 ASN A O 1
ATOM 777 N N . GLY A 1 95 ? 13.533 -3.001 -18.821 1.00 78.62 95 GLY A N 1
ATOM 778 C CA . GLY A 1 95 ? 12.093 -3.249 -18.959 1.00 78.62 95 GLY A CA 1
ATOM 779 C C . GLY A 1 95 ? 11.715 -4.689 -18.606 1.00 78.62 95 GLY A C 1
ATOM 780 O O . GLY A 1 95 ? 10.884 -4.911 -17.735 1.00 78.62 95 GLY A O 1
ATOM 781 N N . LYS A 1 96 ? 12.422 -5.672 -19.175 1.00 79.25 96 LYS A N 1
ATOM 782 C CA . LYS A 1 96 ? 12.181 -7.092 -18.864 1.00 79.25 96 LYS A CA 1
ATOM 783 C C . LYS A 1 96 ? 12.459 -7.474 -17.412 1.00 79.25 96 LYS A C 1
ATOM 785 O O . LYS A 1 96 ? 11.771 -8.329 -16.867 1.00 79.25 96 LYS A O 1
ATOM 790 N N . CYS A 1 97 ? 13.488 -6.885 -16.806 1.00 78.38 97 CYS A N 1
ATOM 791 C CA . CYS A 1 97 ? 13.805 -7.111 -15.397 1.00 78.38 97 CYS A CA 1
ATOM 792 C C . CYS A 1 97 ? 12.681 -6.580 -14.496 1.00 78.38 97 CYS A C 1
ATOM 794 O O . CYS A 1 97 ? 12.282 -7.257 -13.553 1.00 78.38 97 CYS A O 1
ATOM 796 N N . THR A 1 98 ? 12.132 -5.403 -14.816 1.00 80.12 98 THR A N 1
ATOM 797 C CA . THR A 1 98 ? 10.955 -4.846 -14.137 1.00 80.12 98 THR A CA 1
ATOM 798 C C . THR A 1 98 ? 9.721 -5.727 -14.312 1.00 80.12 98 THR A C 1
ATOM 800 O O . THR A 1 98 ? 9.040 -5.986 -13.320 1.00 80.12 98 THR A O 1
ATOM 803 N N . ASP A 1 99 ? 9.450 -6.213 -15.524 1.00 80.81 99 ASP A N 1
ATOM 804 C CA . ASP A 1 99 ? 8.300 -7.086 -15.786 1.00 80.81 99 ASP A CA 1
ATOM 805 C C . ASP A 1 99 ? 8.396 -8.374 -14.957 1.00 80.81 99 ASP A C 1
ATOM 807 O O . ASP A 1 99 ? 7.480 -8.690 -14.203 1.00 80.81 99 ASP A O 1
ATOM 811 N N . SER A 1 100 ? 9.545 -9.059 -14.986 1.00 78.62 100 SER A N 1
ATOM 812 C CA . SER A 1 100 ? 9.721 -10.288 -14.202 1.00 78.62 100 SER A CA 1
ATOM 813 C C . SER A 1 100 ? 9.684 -10.052 -12.696 1.00 78.62 100 SER A C 1
ATOM 815 O O . SER A 1 100 ? 9.090 -10.847 -11.978 1.00 78.62 100 SER A O 1
ATOM 817 N N . LEU A 1 101 ? 10.298 -8.971 -12.199 1.00 84.25 101 LEU A N 1
ATOM 818 C CA . LEU A 1 101 ? 10.204 -8.620 -10.781 1.00 84.25 101 LEU A CA 1
ATOM 819 C C . LEU A 1 101 ? 8.742 -8.421 -10.371 1.00 84.25 101 LEU A C 1
ATOM 821 O O . LEU A 1 101 ? 8.346 -8.798 -9.272 1.00 84.25 101 LEU A O 1
ATOM 825 N N . THR A 1 102 ? 7.953 -7.802 -11.247 1.00 84.50 102 THR A N 1
ATOM 826 C CA . THR A 1 102 ? 6.533 -7.566 -11.000 1.00 84.50 102 THR A CA 1
ATOM 827 C C . THR A 1 102 ? 5.772 -8.892 -10.943 1.00 84.50 102 THR A C 1
ATOM 829 O O . THR A 1 102 ? 5.045 -9.118 -9.978 1.00 84.50 102 THR A O 1
ATOM 832 N N . GLU A 1 103 ? 6.010 -9.803 -11.889 1.00 82.88 103 GLU A N 1
ATOM 833 C CA . GLU A 1 103 ? 5.442 -11.161 -11.881 1.00 82.88 103 GLU A CA 1
ATOM 834 C C . GLU A 1 103 ? 5.788 -11.934 -10.593 1.00 82.88 103 GLU A C 1
ATOM 836 O O . GLU A 1 103 ? 4.905 -12.534 -9.974 1.00 82.88 103 GLU A O 1
ATOM 841 N N . ASP A 1 104 ? 7.044 -11.875 -10.141 1.00 81.94 104 ASP A N 1
ATOM 842 C CA . ASP A 1 104 ? 7.493 -12.551 -8.916 1.00 81.94 104 ASP A CA 1
ATOM 843 C C . ASP A 1 104 ? 6.818 -11.967 -7.662 1.00 81.94 104 ASP A C 1
ATOM 845 O O . ASP A 1 104 ? 6.377 -12.700 -6.774 1.00 81.94 104 ASP A O 1
ATOM 849 N N . VAL A 1 105 ? 6.685 -10.639 -7.592 1.00 87.75 105 VAL A N 1
ATOM 850 C CA . VAL A 1 105 ? 6.023 -9.947 -6.473 1.00 87.75 105 VAL A CA 1
ATOM 851 C C . VAL A 1 105 ? 4.524 -10.260 -6.430 1.00 87.75 105 VAL A C 1
ATOM 853 O O . VAL A 1 105 ? 3.977 -10.464 -5.344 1.00 87.75 105 VAL A O 1
ATOM 856 N N . ILE A 1 106 ? 3.857 -10.336 -7.584 1.00 87.25 106 ILE A N 1
ATOM 857 C CA . ILE A 1 106 ? 2.455 -10.766 -7.667 1.00 87.25 106 ILE A CA 1
ATOM 858 C C . ILE A 1 106 ? 2.311 -12.240 -7.277 1.00 87.25 106 ILE A C 1
ATOM 860 O O . ILE A 1 106 ? 1.387 -12.593 -6.549 1.00 87.25 106 ILE A O 1
ATOM 864 N N . SER A 1 107 ? 3.259 -13.093 -7.655 1.00 80.81 107 SER A N 1
ATOM 865 C CA . SER A 1 107 ? 3.244 -14.504 -7.260 1.00 80.81 107 SER A CA 1
ATOM 866 C C . SER A 1 107 ? 3.377 -14.682 -5.740 1.00 80.81 107 SER A C 1
ATOM 868 O O . SER A 1 107 ? 2.656 -15.493 -5.153 1.00 80.81 107 SER A O 1
ATOM 870 N N . ILE A 1 108 ? 4.226 -13.883 -5.069 1.00 83.38 108 ILE A N 1
ATOM 871 C CA . ILE A 1 108 ? 4.245 -13.824 -3.594 1.00 83.38 108 ILE A CA 1
ATOM 872 C C . ILE A 1 108 ? 2.903 -13.358 -3.050 1.00 83.38 108 ILE A C 1
ATOM 874 O O . ILE A 1 108 ? 2.406 -13.952 -2.095 1.00 83.38 108 ILE A O 1
ATOM 878 N N . TYR A 1 109 ? 2.318 -12.307 -3.630 1.00 87.50 109 TYR A N 1
ATOM 879 C CA . TYR A 1 109 ? 1.023 -11.801 -3.187 1.00 87.50 109 TYR A CA 1
ATOM 880 C C . TYR A 1 109 ? -0.032 -12.909 -3.185 1.00 87.50 109 TYR A C 1
ATOM 882 O O . TYR A 1 109 ? -0.635 -13.187 -2.152 1.00 87.50 109 TYR A O 1
ATOM 890 N N . GLU A 1 110 ? -0.199 -13.601 -4.310 1.00 83.62 110 GLU A N 1
ATOM 891 C CA . GLU A 1 110 ? -1.153 -14.702 -4.448 1.00 83.62 110 GLU A CA 1
ATOM 892 C C . GLU A 1 110 ? -0.861 -15.855 -3.480 1.00 83.62 110 GLU A C 1
ATOM 894 O O . GLU A 1 110 ? -1.781 -16.442 -2.900 1.00 83.62 110 GLU A O 1
ATOM 899 N N . TYR A 1 111 ? 0.419 -16.169 -3.265 1.00 80.81 111 TYR A N 1
ATOM 900 C CA . TYR A 1 111 ? 0.835 -17.167 -2.287 1.00 80.81 111 TYR A CA 1
ATOM 901 C C . TYR A 1 111 ? 0.425 -16.772 -0.862 1.00 80.81 111 TYR A C 1
ATOM 903 O O . TYR A 1 111 ? -0.173 -17.590 -0.156 1.00 80.81 111 TYR A O 1
ATOM 911 N N . CYS A 1 112 ? 0.698 -15.532 -0.447 1.00 82.62 112 CYS A N 1
ATOM 912 C CA . CYS A 1 112 ? 0.295 -14.988 0.850 1.00 82.62 112 CYS A CA 1
ATOM 913 C C . CYS A 1 112 ? -1.225 -15.044 1.031 1.00 82.62 112 CYS A C 1
ATOM 915 O O . CYS A 1 112 ? -1.696 -15.516 2.062 1.00 82.62 112 CYS A O 1
ATOM 917 N N . GLU A 1 113 ? -2.001 -14.658 0.015 1.00 83.88 113 GLU A N 1
ATOM 918 C CA . GLU A 1 113 ? -3.467 -14.721 0.064 1.00 83.88 113 GLU A CA 1
ATOM 919 C C . GLU A 1 113 ? -3.997 -16.148 0.226 1.00 83.88 113 GLU A C 1
ATOM 921 O O . GLU A 1 113 ? -4.964 -16.390 0.950 1.00 83.88 113 GLU A O 1
ATOM 926 N N . LYS A 1 114 ? -3.368 -17.113 -0.451 1.00 80.69 114 LYS A N 1
ATOM 927 C CA . LYS A 1 114 ? -3.784 -18.517 -0.416 1.00 80.69 114 LYS A CA 1
ATOM 928 C C . LYS A 1 114 ? -3.421 -19.206 0.897 1.00 80.69 114 LYS A C 1
ATOM 930 O O . LYS A 1 114 ? -4.170 -20.058 1.370 1.00 80.69 114 LYS A O 1
ATOM 935 N N . THR A 1 115 ? -2.254 -18.885 1.443 1.00 78.62 115 THR A N 1
ATOM 936 C CA . THR A 1 115 ? -1.697 -19.533 2.643 1.00 78.62 115 THR A CA 1
ATOM 937 C C . THR A 1 115 ? -1.999 -18.772 3.926 1.00 78.62 115 THR A C 1
ATOM 939 O O . THR A 1 115 ? -1.700 -19.263 5.008 1.00 78.62 115 THR A O 1
ATOM 942 N N . ASN A 1 116 ? -2.610 -17.592 3.804 1.00 78.69 116 ASN A N 1
ATOM 943 C CA . ASN A 1 116 ? -2.718 -16.594 4.855 1.00 78.69 116 ASN A CA 1
ATOM 944 C C . ASN A 1 116 ? -1.359 -16.180 5.444 1.00 78.69 116 ASN A C 1
ATOM 946 O O . ASN A 1 116 ? -1.327 -15.695 6.562 1.00 78.69 116 ASN A O 1
ATOM 950 N N . ARG A 1 117 ? -0.234 -16.353 4.741 1.00 82.12 117 ARG A N 1
ATOM 951 C CA . ARG A 1 117 ? 1.072 -15.938 5.271 1.00 82.12 117 ARG A CA 1
ATOM 952 C C . ARG A 1 117 ? 1.159 -14.417 5.327 1.00 82.12 117 ARG A C 1
ATOM 954 O O . ARG A 1 117 ? 0.889 -13.739 4.331 1.00 82.12 117 ARG A O 1
ATOM 961 N N . PHE A 1 118 ? 1.572 -13.885 6.473 1.00 84.38 118 PHE A N 1
ATOM 962 C CA . PHE A 1 118 ? 1.689 -12.445 6.646 1.00 84.38 118 PHE A CA 1
ATOM 963 C C . PHE A 1 118 ? 2.823 -11.844 5.812 1.00 84.38 118 PHE A C 1
ATOM 965 O O . PHE A 1 118 ? 3.951 -12.328 5.781 1.00 84.38 118 PHE A O 1
ATOM 972 N N . TRP A 1 119 ? 2.495 -10.726 5.179 1.00 85.38 119 TRP A N 1
ATOM 973 C CA . TRP A 1 119 ? 3.406 -9.829 4.485 1.00 85.38 119 TRP A CA 1
ATOM 974 C C . TRP A 1 119 ? 2.809 -8.427 4.574 1.00 85.38 119 TRP A C 1
ATOM 976 O O . TRP A 1 119 ? 1.605 -8.257 4.388 1.00 85.38 119 TRP A O 1
ATOM 986 N N . HIS A 1 120 ? 3.599 -7.390 4.826 1.00 85.31 120 HIS A N 1
ATOM 987 C CA . HIS A 1 120 ? 3.081 -6.030 4.990 1.00 85.31 120 HIS A CA 1
ATOM 988 C C . HIS A 1 120 ? 2.271 -5.520 3.788 1.00 85.31 120 HIS A C 1
ATOM 990 O O . HIS A 1 120 ? 1.349 -4.727 3.966 1.00 85.31 120 HIS A O 1
ATOM 996 N N . ASN A 1 121 ? 2.555 -6.006 2.576 1.00 88.69 121 ASN A N 1
ATOM 997 C CA . ASN A 1 121 ? 1.801 -5.676 1.361 1.00 88.69 121 ASN A CA 1
ATOM 998 C C . ASN A 1 121 ? 0.764 -6.746 0.951 1.00 88.69 121 ASN A C 1
ATOM 1000 O O . ASN A 1 121 ? 0.171 -6.638 -0.121 1.00 88.69 121 ASN A O 1
ATOM 1004 N N . SER A 1 122 ? 0.472 -7.719 1.825 1.00 88.12 122 SER A N 1
ATOM 1005 C CA . SER A 1 122 ? -0.684 -8.630 1.702 1.00 88.12 122 SER A CA 1
ATOM 1006 C C . SER A 1 122 ? -2.020 -7.875 1.669 1.00 88.12 122 SER A C 1
ATOM 1008 O O . SER A 1 122 ? -2.072 -6.664 1.911 1.00 88.12 122 SER A O 1
ATOM 1010 N N . SER A 1 123 ? -3.125 -8.559 1.382 1.00 89.75 123 SER A N 1
ATOM 1011 C CA . SER A 1 123 ? -4.456 -7.957 1.429 1.00 89.75 123 SER A CA 1
ATOM 1012 C C . SER A 1 123 ? -4.857 -7.488 2.830 1.00 89.75 123 SER A C 1
ATOM 1014 O O . SER A 1 123 ? -4.246 -7.821 3.849 1.00 89.75 123 SER A O 1
ATOM 1016 N N . LEU A 1 124 ? -5.943 -6.711 2.881 1.00 90.56 124 LEU A N 1
ATOM 1017 C CA . LEU A 1 124 ? -6.610 -6.381 4.139 1.00 90.56 124 LEU A CA 1
ATOM 1018 C C . LEU A 1 124 ? -7.046 -7.649 4.891 1.00 90.56 124 LEU A C 1
ATOM 1020 O O . LEU A 1 124 ? -6.859 -7.720 6.094 1.00 90.56 124 LEU A O 1
ATOM 1024 N N . LYS A 1 125 ? -7.541 -8.671 4.185 1.00 91.31 125 LYS A N 1
ATOM 1025 C CA . LYS A 1 125 ? -8.017 -9.920 4.793 1.00 91.31 125 LYS A CA 1
ATOM 1026 C C . LYS A 1 125 ? -6.910 -10.633 5.578 1.00 91.31 125 LYS A C 1
ATOM 1028 O O . LYS A 1 125 ? -7.131 -11.062 6.706 1.00 91.31 125 LYS A O 1
ATOM 1033 N N . VAL A 1 126 ? -5.722 -10.767 4.987 1.00 88.19 126 VAL A N 1
ATOM 1034 C CA . VAL A 1 126 ? -4.571 -11.389 5.666 1.00 88.19 126 VAL A CA 1
ATOM 1035 C C . VAL A 1 126 ? -4.088 -10.510 6.821 1.00 88.19 126 VAL A C 1
ATOM 1037 O O . VAL A 1 126 ? -3.772 -11.021 7.892 1.00 88.19 126 VAL A O 1
ATOM 1040 N N . TYR A 1 127 ? -4.079 -9.188 6.635 1.00 91.12 127 TYR A N 1
ATOM 1041 C CA . TYR A 1 127 ? -3.740 -8.247 7.702 1.00 91.12 127 TYR A CA 1
ATOM 1042 C C . TYR A 1 127 ? -4.680 -8.364 8.911 1.00 91.12 127 TYR A C 1
ATOM 1044 O O . TYR A 1 127 ? -4.203 -8.484 10.035 1.00 91.12 127 TYR A O 1
ATOM 1052 N N . GLU A 1 128 ? -5.995 -8.386 8.691 1.00 91.38 128 GLU A N 1
ATOM 1053 C CA . GLU A 1 128 ? -7.007 -8.535 9.745 1.00 91.38 128 GLU A CA 1
ATOM 1054 C C . GLU A 1 128 ? -6.839 -9.843 10.522 1.00 91.38 128 GLU A C 1
ATOM 1056 O O . GLU A 1 128 ? -6.964 -9.850 11.744 1.00 91.38 128 GLU A O 1
ATOM 1061 N N . LEU A 1 129 ? -6.490 -10.935 9.832 1.00 89.69 129 LEU A N 1
ATOM 1062 C CA . LEU A 1 129 ? -6.211 -12.218 10.476 1.00 89.69 129 LEU A CA 1
ATOM 1063 C C . LEU A 1 129 ? -5.023 -12.131 11.449 1.00 89.69 129 LEU A C 1
ATOM 1065 O O . LEU A 1 129 ? -5.058 -12.742 12.514 1.00 89.69 129 LEU A O 1
ATOM 1069 N N . TYR A 1 130 ? -3.981 -11.376 11.091 1.00 89.06 130 TYR A N 1
ATOM 1070 C CA . TYR A 1 130 ? -2.771 -11.224 11.906 1.00 89.06 130 TYR A CA 1
ATOM 1071 C C . TYR A 1 130 ? -2.838 -10.064 12.903 1.00 89.06 130 TYR A C 1
ATOM 1073 O O . TYR A 1 130 ? -1.988 -9.996 13.788 1.00 89.06 130 TYR A O 1
ATOM 1081 N N . TYR A 1 131 ? -3.832 -9.176 12.806 1.00 90.19 131 TYR A N 1
ATOM 1082 C CA . TYR A 1 131 ? -3.976 -8.009 13.681 1.00 90.19 131 TYR A CA 1
ATOM 1083 C C . TYR A 1 131 ? -3.839 -8.345 15.181 1.00 90.19 131 TYR A C 1
ATOM 1085 O O . TYR A 1 131 ? -3.038 -7.680 15.840 1.00 90.19 131 TYR A O 1
ATOM 1093 N N . PRO A 1 132 ? -4.505 -9.386 15.732 1.00 90.25 132 PRO A N 1
ATOM 1094 C CA . PRO A 1 132 ? -4.366 -9.725 17.151 1.00 90.25 132 PRO A CA 1
ATOM 1095 C C . PRO A 1 132 ? -2.933 -10.112 17.534 1.00 90.25 132 PRO A C 1
ATOM 1097 O O . PRO A 1 132 ? -2.423 -9.648 18.550 1.00 90.25 132 PRO A O 1
ATOM 1100 N N . ASN A 1 133 ? -2.259 -10.898 16.688 1.00 88.44 133 ASN A N 1
ATOM 1101 C CA . ASN A 1 133 ? -0.883 -11.341 16.924 1.00 88.44 133 ASN A CA 1
ATOM 1102 C C . ASN A 1 133 ? 0.099 -10.161 16.863 1.00 88.44 133 ASN A C 1
ATOM 1104 O O . ASN A 1 133 ? 1.052 -10.092 17.634 1.00 88.44 133 ASN A O 1
ATOM 1108 N N . LEU A 1 134 ? -0.132 -9.219 15.943 1.00 87.94 134 LEU A N 1
ATOM 1109 C CA . LEU A 1 134 ? 0.678 -8.008 15.809 1.00 87.94 134 LEU A CA 1
ATOM 1110 C C . LEU A 1 134 ? 0.505 -7.074 17.009 1.00 87.94 134 LEU A C 1
ATOM 1112 O O . LEU A 1 134 ? 1.494 -6.524 17.497 1.00 87.94 134 LEU A O 1
ATOM 1116 N N . LEU A 1 135 ? -0.731 -6.920 17.492 1.00 90.62 135 LEU A N 1
ATOM 1117 C CA . LEU A 1 135 ? -1.037 -6.166 18.703 1.00 90.62 135 LEU A CA 1
ATOM 1118 C C . LEU A 1 135 ? -0.346 -6.798 19.917 1.00 90.62 135 LEU A C 1
ATOM 1120 O O . LEU A 1 135 ? 0.342 -6.098 20.656 1.00 90.62 135 LEU A O 1
ATOM 1124 N N . GLU A 1 136 ? -0.467 -8.114 20.096 1.00 88.38 136 GLU A N 1
ATOM 1125 C CA . GLU A 1 136 ? 0.187 -8.840 21.189 1.00 88.38 136 GLU A CA 1
ATOM 1126 C C . GLU A 1 136 ? 1.711 -8.658 21.155 1.00 88.38 136 GLU A C 1
ATOM 1128 O O . GLU A 1 136 ? 2.304 -8.238 22.151 1.00 88.38 136 GLU A O 1
ATOM 1133 N N . ALA A 1 137 ? 2.339 -8.858 19.991 1.00 85.88 137 ALA A N 1
ATOM 1134 C CA . ALA A 1 137 ? 3.778 -8.666 19.815 1.00 85.88 137 ALA A CA 1
ATOM 1135 C C . ALA A 1 137 ? 4.220 -7.218 20.102 1.00 85.88 137 ALA A C 1
ATOM 1137 O O . ALA A 1 137 ? 5.287 -6.981 20.680 1.00 85.88 137 ALA A O 1
ATOM 1138 N N . TYR A 1 138 ? 3.405 -6.228 19.718 1.00 88.06 138 TYR A N 1
ATOM 1139 C CA . TYR A 1 138 ? 3.665 -4.826 20.034 1.00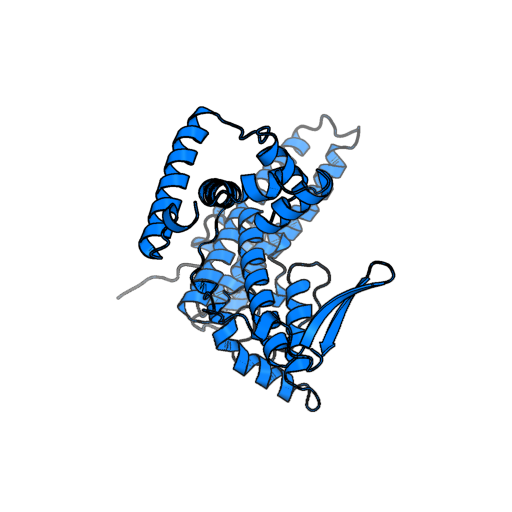 88.06 138 TYR A CA 1
ATOM 1140 C C . TYR A 1 138 ? 3.605 -4.575 21.545 1.00 88.06 138 TYR A C 1
ATOM 1142 O O . TYR A 1 138 ? 4.536 -3.991 22.102 1.00 88.06 138 TYR A O 1
ATOM 1150 N N . LEU A 1 139 ? 2.553 -5.034 22.223 1.00 89.69 139 LEU A N 1
ATOM 1151 C CA . LEU A 1 139 ? 2.363 -4.827 23.661 1.00 89.69 139 LEU A CA 1
ATOM 1152 C C . LEU A 1 139 ? 3.413 -5.566 24.504 1.00 89.69 139 LEU A C 1
ATOM 1154 O O . LEU A 1 139 ? 3.882 -5.034 25.511 1.00 89.69 139 LEU A O 1
ATOM 1158 N N . GLU A 1 140 ? 3.854 -6.751 24.073 1.00 88.00 140 GLU A N 1
ATOM 1159 C CA . GLU A 1 140 ? 4.947 -7.481 24.725 1.00 88.00 140 GLU A CA 1
ATOM 1160 C C . GLU A 1 140 ? 6.255 -6.677 24.679 1.00 88.00 140 GLU A C 1
ATOM 1162 O O . GLU A 1 140 ? 6.991 -6.571 25.671 1.00 88.00 140 GLU A O 1
ATOM 1167 N N . LYS A 1 141 ? 6.525 -6.054 23.528 1.00 85.94 141 LYS A N 1
ATOM 1168 C CA . LYS A 1 141 ? 7.706 -5.219 23.314 1.00 85.94 141 LYS A CA 1
ATOM 1169 C C . LYS A 1 141 ? 7.623 -3.877 24.040 1.00 85.94 141 LYS A C 1
ATOM 1171 O O . LYS A 1 141 ? 8.633 -3.398 24.563 1.00 85.94 141 LYS A O 1
ATOM 1176 N N . PHE A 1 142 ? 6.441 -3.272 24.080 1.00 87.81 142 PHE A N 1
ATOM 1177 C CA . PHE A 1 142 ? 6.177 -1.959 24.658 1.00 87.81 142 PHE A CA 1
ATOM 1178 C C . PHE A 1 142 ? 5.219 -2.084 25.852 1.00 87.81 142 PHE A C 1
ATOM 1180 O O . PHE A 1 142 ? 4.058 -1.704 25.783 1.00 87.81 142 PHE A O 1
ATOM 1187 N N . LYS A 1 143 ? 5.736 -2.580 26.985 1.00 85.44 143 LYS A N 1
ATOM 1188 C CA . LYS A 1 143 ? 4.956 -2.984 28.179 1.00 85.44 143 LYS A CA 1
ATOM 1189 C C . LYS A 1 143 ? 4.033 -1.930 28.812 1.00 85.44 143 LYS A C 1
ATOM 1191 O O . LYS A 1 143 ? 3.191 -2.294 29.623 1.00 85.44 143 LYS A O 1
ATOM 1196 N N . ASN A 1 144 ? 4.220 -0.649 28.498 1.00 89.81 144 ASN A N 1
ATOM 1197 C CA . ASN A 1 144 ? 3.404 0.458 29.016 1.00 89.81 144 ASN A CA 1
ATOM 1198 C C . ASN A 1 144 ? 2.541 1.110 27.928 1.00 89.81 144 ASN A C 1
ATOM 1200 O O . ASN A 1 144 ? 2.025 2.203 28.141 1.00 89.81 144 ASN A O 1
ATOM 1204 N N . SER A 1 145 ? 2.473 0.501 26.748 1.00 92.50 145 SER A N 1
ATOM 1205 C CA . SER A 1 145 ? 1.629 0.970 25.662 1.00 92.50 145 SER A CA 1
ATOM 1206 C C . SER A 1 145 ? 0.258 0.318 25.719 1.00 92.50 145 SER A C 1
ATOM 1208 O O . SER A 1 145 ? 0.093 -0.776 26.254 1.00 92.50 145 SER A O 1
ATOM 1210 N N . GLU A 1 146 ? -0.713 1.000 25.132 1.00 93.88 146 GLU A N 1
ATOM 1211 C CA . GLU A 1 146 ? -2.078 0.515 24.970 1.00 93.88 146 GLU A CA 1
ATOM 1212 C C . GLU A 1 146 ? -2.372 0.210 23.493 1.00 93.88 146 GLU A C 1
ATOM 1214 O O . GLU A 1 146 ? -1.581 0.517 22.595 1.00 93.88 146 GLU A O 1
ATOM 1219 N N . GLU A 1 147 ? -3.536 -0.377 23.212 1.00 95.06 147 GLU A N 1
ATOM 1220 C CA . GLU A 1 147 ? -3.977 -0.658 21.838 1.00 95.06 147 GLU A CA 1
ATOM 1221 C C . GLU A 1 147 ? -4.012 0.609 20.967 1.00 95.06 147 GLU A C 1
ATOM 1223 O O . GLU A 1 147 ? -3.642 0.573 19.793 1.00 95.06 147 GLU A O 1
ATOM 1228 N N . LEU A 1 148 ? -4.369 1.759 21.548 1.00 94.50 148 LEU A N 1
ATOM 1229 C CA . LEU A 1 148 ? -4.363 3.036 20.837 1.00 94.50 148 LEU A CA 1
ATOM 1230 C C . LEU A 1 148 ? -2.958 3.429 20.348 1.00 94.50 148 LEU A C 1
ATOM 1232 O O . LEU A 1 148 ? -2.815 3.968 19.247 1.00 94.50 148 LEU A O 1
ATOM 1236 N N . ASP A 1 149 ? -1.917 3.142 21.137 1.00 93.00 149 ASP A N 1
ATOM 1237 C CA . ASP A 1 149 ? -0.528 3.403 20.748 1.00 93.00 149 ASP A CA 1
ATOM 1238 C C . ASP A 1 149 ? -0.101 2.497 19.592 1.00 93.00 149 ASP A C 1
ATOM 1240 O O . ASP A 1 149 ? 0.542 2.965 18.649 1.00 93.00 149 ASP A O 1
ATOM 1244 N N . PHE A 1 150 ? -0.495 1.219 19.637 1.00 93.44 150 PHE A N 1
ATOM 1245 C CA . PHE A 1 150 ? -0.271 0.270 18.547 1.00 93.44 150 PHE A CA 1
ATOM 1246 C C . PHE A 1 150 ? -0.946 0.733 17.252 1.00 93.44 150 PHE A C 1
ATOM 1248 O O . PHE A 1 150 ? -0.298 0.817 16.210 1.00 93.44 150 PHE A O 1
ATOM 1255 N N . LEU A 1 151 ? -2.225 1.103 17.314 1.00 94.38 151 LEU A N 1
ATOM 1256 C CA . LEU A 1 151 ? -2.977 1.572 16.151 1.00 94.38 151 LEU A CA 1
ATOM 1257 C C . LEU A 1 151 ? -2.371 2.845 15.556 1.00 94.38 151 LEU A C 1
ATOM 1259 O O . LEU A 1 151 ? -2.225 2.958 14.337 1.00 94.38 151 LEU A O 1
ATOM 1263 N N . LYS A 1 152 ? -1.957 3.792 16.406 1.00 91.88 152 LYS A N 1
ATOM 1264 C CA . LYS A 1 152 ? -1.234 4.990 15.967 1.00 91.88 152 LYS A CA 1
ATOM 1265 C C . LYS A 1 152 ? 0.060 4.622 15.243 1.00 91.88 152 LYS A C 1
ATOM 1267 O O . LYS A 1 152 ? 0.365 5.183 14.188 1.00 91.88 152 LYS A O 1
ATOM 1272 N N . PHE A 1 153 ? 0.817 3.693 15.814 1.00 89.62 153 PHE A N 1
ATOM 1273 C CA . PHE A 1 153 ? 2.073 3.218 15.258 1.00 89.62 153 PHE A CA 1
ATOM 1274 C C . PHE A 1 153 ? 1.884 2.538 13.892 1.00 89.62 153 PHE A C 1
ATOM 1276 O O . PHE A 1 153 ? 2.573 2.897 12.933 1.00 89.62 153 PHE A O 1
ATOM 1283 N N . GLU A 1 154 ? 0.916 1.629 13.771 1.00 90.88 154 GLU A N 1
ATOM 1284 C CA . GLU A 1 154 ? 0.571 0.954 12.515 1.00 90.88 154 GLU A CA 1
ATOM 1285 C C . GLU A 1 154 ? 0.108 1.947 11.447 1.00 90.88 154 GLU A C 1
ATOM 1287 O O . GLU A 1 154 ? 0.544 1.884 10.295 1.00 90.88 154 GLU A O 1
ATOM 1292 N N . TYR A 1 155 ? -0.722 2.920 11.826 1.00 91.06 155 TYR A N 1
ATOM 1293 C CA . TYR A 1 155 ? -1.194 3.940 10.900 1.00 91.06 155 TYR A CA 1
ATOM 1294 C C . TYR A 1 155 ? -0.036 4.783 10.347 1.00 91.06 155 TYR A C 1
ATOM 1296 O O . TYR A 1 155 ? 0.100 4.965 9.135 1.00 91.06 155 TYR A O 1
ATOM 1304 N N . GLU A 1 156 ? 0.855 5.268 11.220 1.00 87.31 156 GLU A N 1
ATOM 1305 C CA . GLU A 1 156 ? 2.053 6.003 10.801 1.00 87.31 156 GLU A CA 1
ATOM 1306 C C . GLU A 1 156 ? 2.981 5.166 9.914 1.00 87.31 156 GLU A C 1
ATOM 1308 O O . GLU A 1 156 ? 3.633 5.708 9.011 1.00 87.31 156 GLU A O 1
ATOM 1313 N N . TYR A 1 157 ? 3.057 3.862 10.177 1.00 87.06 157 TYR A N 1
ATOM 1314 C CA . TYR A 1 157 ? 3.836 2.933 9.381 1.00 87.06 157 TYR A CA 1
ATOM 1315 C C . TYR A 1 157 ? 3.271 2.794 7.963 1.00 87.06 157 TYR A C 1
ATOM 1317 O O . TYR A 1 157 ? 4.006 3.030 7.000 1.00 87.06 157 TYR A O 1
ATOM 1325 N N . TYR A 1 158 ? 1.977 2.496 7.814 1.00 88.06 158 TYR A N 1
ATOM 1326 C CA . TYR A 1 158 ? 1.344 2.327 6.501 1.00 88.06 158 TYR A CA 1
ATOM 1327 C C . TYR A 1 158 ? 1.308 3.622 5.680 1.00 88.06 158 TYR A C 1
ATOM 1329 O O . TYR A 1 158 ? 1.449 3.570 4.460 1.00 88.06 158 TYR A O 1
ATOM 1337 N N . LEU A 1 159 ? 1.270 4.797 6.318 1.00 84.44 159 LEU A N 1
ATOM 1338 C CA . LEU A 1 159 ? 1.450 6.078 5.619 1.00 84.44 159 LEU A CA 1
ATOM 1339 C C . LEU A 1 159 ? 2.818 6.222 4.933 1.00 84.44 159 LEU A C 1
ATOM 1341 O O . LEU A 1 159 ? 2.961 6.993 3.983 1.00 84.44 159 LEU A O 1
ATOM 1345 N N . LYS A 1 160 ? 3.848 5.536 5.440 1.00 81.81 160 LYS A N 1
ATOM 1346 C CA . LYS A 1 160 ? 5.247 5.693 5.004 1.00 81.81 160 LYS A CA 1
ATOM 1347 C C . LYS A 1 160 ? 5.818 4.445 4.344 1.00 81.81 160 LYS A C 1
ATOM 1349 O O . LYS A 1 160 ? 6.964 4.485 3.893 1.00 81.81 160 LYS A O 1
ATOM 1354 N N . ILE A 1 161 ? 5.049 3.365 4.272 1.00 78.81 161 ILE A N 1
ATOM 1355 C CA . ILE A 1 161 ? 5.532 2.024 3.945 1.00 78.81 161 ILE A CA 1
ATOM 1356 C C . ILE A 1 161 ? 6.226 1.935 2.584 1.00 78.81 161 ILE A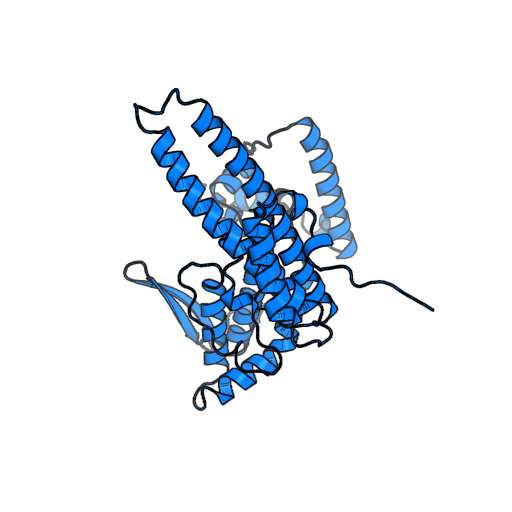 C 1
ATOM 1358 O O . ILE A 1 161 ? 7.280 1.316 2.466 1.00 78.81 161 ILE A O 1
ATOM 1362 N N . ASN A 1 162 ? 5.696 2.658 1.599 1.00 71.94 162 ASN A N 1
ATOM 1363 C CA . ASN A 1 162 ? 6.196 2.700 0.226 1.00 71.94 162 ASN A CA 1
ATOM 1364 C C . ASN A 1 162 ? 7.071 3.940 -0.051 1.00 71.94 162 ASN A C 1
ATOM 1366 O O . ASN A 1 162 ? 7.306 4.306 -1.202 1.00 71.94 162 ASN A O 1
ATOM 1370 N N . THR A 1 163 ? 7.548 4.621 1.000 1.00 69.94 163 THR A N 1
ATOM 1371 C CA . THR A 1 163 ? 8.393 5.820 0.892 1.00 69.94 163 THR A CA 1
ATOM 1372 C C . THR A 1 163 ? 9.854 5.519 1.229 1.00 69.94 163 THR A C 1
ATOM 1374 O O . THR A 1 163 ? 10.160 4.618 2.006 1.00 69.94 163 THR A O 1
ATOM 1377 N N . LYS A 1 164 ? 10.784 6.331 0.702 1.00 58.59 164 LYS A N 1
ATOM 1378 C CA . LYS A 1 164 ? 12.232 6.204 0.978 1.00 58.59 164 LYS A CA 1
ATOM 1379 C C . LYS A 1 164 ? 12.608 6.379 2.461 1.00 58.59 164 LYS A C 1
ATOM 1381 O O . LYS A 1 164 ? 13.687 5.958 2.853 1.00 58.59 164 LYS A O 1
ATOM 1386 N N . ASN A 1 165 ? 11.726 6.967 3.275 1.00 55.94 165 ASN A N 1
ATOM 1387 C CA . ASN A 1 165 ? 11.941 7.240 4.702 1.00 55.94 165 ASN A CA 1
ATOM 1388 C C . ASN A 1 165 ? 11.176 6.260 5.606 1.00 55.94 165 ASN A C 1
ATOM 1390 O O . ASN A 1 165 ? 10.690 6.640 6.676 1.00 55.94 165 ASN A O 1
ATOM 1394 N N . ARG A 1 166 ? 11.023 5.007 5.169 1.00 61.31 166 ARG A N 1
ATOM 1395 C CA . ARG A 1 166 ? 10.395 3.958 5.972 1.00 61.31 166 ARG A CA 1
ATOM 1396 C C . ARG A 1 166 ? 11.138 3.821 7.306 1.00 61.31 166 ARG A C 1
ATOM 1398 O O . ARG A 1 166 ? 12.336 3.550 7.332 1.00 61.31 166 ARG A O 1
ATOM 1405 N N . LYS A 1 167 ? 10.431 4.004 8.424 1.00 55.38 167 LYS A N 1
ATOM 1406 C CA . LYS A 1 167 ? 10.955 3.607 9.737 1.00 55.38 167 LYS A CA 1
ATOM 1407 C C . LYS A 1 167 ? 10.951 2.081 9.796 1.00 55.38 167 LYS A C 1
ATOM 1409 O O . LYS A 1 167 ? 9.953 1.469 9.421 1.00 55.38 167 LYS A O 1
ATOM 1414 N N . ASN A 1 168 ? 12.039 1.479 10.275 1.00 56.66 168 ASN A N 1
ATOM 1415 C CA . ASN A 1 168 ? 12.069 0.042 10.541 1.00 56.66 168 ASN A CA 1
ATOM 1416 C C . ASN A 1 168 ? 10.951 -0.293 11.527 1.00 56.66 168 ASN A C 1
ATOM 1418 O O . ASN A 1 168 ? 10.988 0.141 12.680 1.00 56.66 168 ASN A O 1
ATOM 1422 N N . ASN A 1 169 ? 9.954 -1.044 11.065 1.00 60.81 169 ASN A N 1
ATOM 1423 C CA . ASN A 1 169 ? 8.921 -1.552 11.940 1.00 60.81 169 ASN A CA 1
ATOM 1424 C C . ASN A 1 169 ? 9.377 -2.901 12.483 1.00 60.81 169 ASN A C 1
ATOM 1426 O O . ASN A 1 169 ? 9.384 -3.917 11.794 1.00 60.81 169 ASN A O 1
ATOM 1430 N N . THR A 1 170 ? 9.822 -2.859 13.730 1.00 56.62 170 THR A N 1
ATOM 1431 C CA . THR A 1 170 ? 10.428 -4.007 14.392 1.00 56.62 170 THR A CA 1
ATOM 1432 C C . THR A 1 170 ? 9.408 -5.003 14.948 1.00 56.62 170 THR A C 1
ATOM 1434 O O . THR A 1 170 ? 9.838 -6.037 15.458 1.00 56.62 170 THR A O 1
ATOM 1437 N N . ILE A 1 171 ? 8.097 -4.727 14.865 1.00 62.84 171 ILE A N 1
ATOM 1438 C CA . ILE A 1 171 ? 7.077 -5.689 15.314 1.00 62.84 171 ILE A CA 1
ATOM 1439 C C . ILE A 1 171 ? 6.825 -6.785 14.278 1.00 62.84 171 ILE A C 1
ATOM 1441 O O . ILE A 1 171 ? 6.638 -7.939 14.630 1.00 62.84 171 ILE A O 1
ATOM 1445 N N . TYR A 1 172 ? 6.969 -6.471 12.990 1.00 66.50 172 TYR A N 1
ATOM 1446 C CA . TYR A 1 172 ? 6.944 -7.471 11.913 1.00 66.50 172 TYR A CA 1
ATOM 1447 C C . TYR A 1 172 ? 8.227 -8.314 11.830 1.00 66.50 172 TYR A C 1
ATOM 1449 O O . TYR A 1 172 ? 8.356 -9.197 10.985 1.00 66.50 172 TYR A O 1
ATOM 1457 N N . SER A 1 173 ? 9.203 -8.012 12.693 1.00 59.16 173 SER A N 1
ATOM 1458 C CA . SER A 1 173 ? 10.396 -8.831 12.919 1.00 59.16 173 SER A CA 1
ATOM 1459 C C . SER A 1 173 ? 10.353 -9.611 14.236 1.00 59.16 173 SER A C 1
ATOM 1461 O O . SER A 1 173 ? 11.323 -10.290 14.557 1.00 59.16 173 SER A O 1
ATOM 1463 N N . SER A 1 174 ? 9.272 -9.495 15.011 1.00 48.47 174 SER A N 1
ATOM 1464 C CA . SER A 1 174 ? 9.060 -10.235 16.257 1.00 48.47 174 SER A CA 1
ATOM 1465 C C . SER A 1 174 ? 7.853 -11.155 16.090 1.00 48.47 174 SER A C 1
ATOM 1467 O O . SER A 1 174 ? 6.718 -10.705 16.189 1.00 48.47 174 SER A O 1
ATOM 1469 N N . GLY A 1 175 ? 8.107 -12.428 15.784 1.00 50.16 175 GLY A N 1
ATOM 1470 C CA . GLY A 1 175 ? 7.083 -13.452 15.575 1.00 50.16 175 GLY A CA 1
ATOM 1471 C C . GLY A 1 175 ? 7.646 -14.693 14.875 1.00 50.16 175 GLY A C 1
ATOM 1472 O O . GLY A 1 175 ? 8.819 -14.715 14.505 1.00 50.16 175 GLY A O 1
ATOM 1473 N N . ILE A 1 176 ? 6.802 -15.716 14.705 1.00 46.91 176 ILE A N 1
ATOM 1474 C CA . ILE A 1 176 ? 7.129 -16.962 13.982 1.00 46.91 176 ILE A CA 1
ATOM 1475 C C . ILE A 1 176 ? 7.221 -16.707 12.462 1.00 46.91 176 ILE A C 1
ATOM 1477 O O . ILE A 1 176 ? 8.079 -17.284 11.804 1.00 46.91 176 ILE A O 1
ATOM 1481 N N . ASP A 1 177 ? 6.429 -15.766 11.933 1.00 56.03 177 ASP A N 1
ATOM 1482 C CA . ASP A 1 177 ? 6.417 -15.374 10.517 1.00 56.03 177 ASP A CA 1
ATOM 1483 C C . ASP A 1 177 ? 7.058 -13.994 10.326 1.00 56.03 177 ASP A C 1
ATOM 1485 O O . ASP A 1 177 ? 6.384 -12.960 10.282 1.00 56.03 177 ASP A O 1
ATOM 1489 N N . ARG A 1 178 ? 8.389 -13.960 10.244 1.00 67.50 178 ARG A N 1
ATOM 1490 C CA . ARG A 1 178 ? 9.125 -12.731 9.932 1.00 67.50 178 ARG A CA 1
ATOM 1491 C C . ARG A 1 178 ? 8.797 -12.263 8.512 1.00 67.50 178 ARG A C 1
ATOM 1493 O O . ARG A 1 178 ? 8.871 -13.028 7.554 1.00 67.50 178 ARG A O 1
ATOM 1500 N N . ASP A 1 179 ? 8.505 -10.975 8.359 1.00 75.38 179 ASP A N 1
ATOM 1501 C CA . ASP A 1 179 ? 8.307 -10.379 7.039 1.00 75.38 179 ASP A CA 1
ATOM 1502 C C . ASP A 1 179 ? 9.651 -9.973 6.404 1.00 75.38 179 ASP A C 1
ATOM 1504 O O . ASP A 1 179 ? 10.151 -8.858 6.578 1.00 75.38 179 ASP A O 1
ATOM 1508 N N . ASP A 1 180 ? 10.257 -10.890 5.650 1.00 73.56 180 ASP A N 1
ATOM 1509 C CA . ASP A 1 180 ? 11.549 -10.654 4.991 1.00 73.56 180 ASP A CA 1
ATOM 1510 C C . ASP A 1 180 ? 11.469 -9.698 3.789 1.00 73.56 180 ASP A C 1
ATOM 1512 O O . ASP A 1 180 ? 12.445 -9.012 3.462 1.00 73.56 180 ASP A O 1
ATOM 1516 N N . MET A 1 181 ? 10.285 -9.538 3.186 1.00 79.00 181 MET A N 1
ATOM 1517 C CA . MET A 1 181 ? 10.061 -8.576 2.100 1.00 79.00 181 MET A CA 1
ATOM 1518 C C . MET A 1 181 ? 10.263 -7.125 2.552 1.00 79.00 181 MET A C 1
ATOM 1520 O O . MET A 1 181 ? 10.457 -6.236 1.715 1.00 79.00 181 MET A O 1
ATOM 1524 N N . LEU A 1 182 ? 10.237 -6.852 3.862 1.00 75.44 182 LEU A N 1
ATOM 1525 C CA . LEU A 1 182 ? 10.533 -5.532 4.427 1.00 75.44 182 LEU A CA 1
ATOM 1526 C C . LEU A 1 182 ? 11.899 -4.989 4.004 1.00 75.44 182 LEU A C 1
ATOM 1528 O O . LEU A 1 182 ? 12.046 -3.771 3.856 1.00 75.44 182 LEU A O 1
ATOM 1532 N N . PHE A 1 183 ? 12.879 -5.874 3.811 1.00 74.12 183 PHE A N 1
ATOM 1533 C CA . PHE A 1 183 ? 14.287 -5.511 3.640 1.00 74.12 183 PHE A CA 1
ATOM 1534 C C . PHE A 1 183 ? 14.728 -5.410 2.176 1.00 74.12 183 PHE A C 1
ATOM 1536 O O . PHE A 1 183 ? 15.827 -4.933 1.905 1.00 74.12 183 PHE A O 1
ATOM 1543 N N . ILE A 1 184 ? 13.882 -5.825 1.230 1.00 77.69 184 ILE A N 1
ATOM 1544 C CA . ILE A 1 184 ? 14.283 -6.005 -0.172 1.00 77.69 184 ILE A CA 1
ATOM 1545 C C . ILE A 1 184 ? 14.131 -4.717 -0.995 1.00 77.69 184 ILE A C 1
ATOM 1547 O O . ILE A 1 184 ? 14.810 -4.540 -1.997 1.00 77.69 184 ILE A O 1
ATOM 1551 N N . GLY A 1 185 ? 13.281 -3.768 -0.586 1.00 79.31 185 GLY A N 1
ATOM 1552 C CA . GLY A 1 185 ? 13.144 -2.480 -1.289 1.00 79.31 185 GLY A CA 1
ATOM 1553 C C . GLY A 1 185 ? 12.602 -2.589 -2.725 1.00 79.31 185 GLY A C 1
ATOM 1554 O O . GLY A 1 185 ? 12.844 -1.704 -3.546 1.00 79.31 185 GLY A O 1
ATOM 1555 N N . TYR A 1 186 ? 11.861 -3.658 -3.032 1.00 86.44 186 TYR A N 1
ATOM 1556 C CA . TYR A 1 186 ? 11.340 -3.966 -4.371 1.00 86.44 186 TYR A CA 1
ATOM 1557 C C . TYR A 1 186 ? 10.337 -2.935 -4.902 1.00 86.44 186 TYR A C 1
ATOM 1559 O O . TYR A 1 186 ? 10.275 -2.705 -6.107 1.00 86.44 186 TYR A O 1
ATOM 1567 N N . PHE A 1 187 ? 9.580 -2.279 -4.015 1.00 87.94 187 PHE A N 1
ATOM 1568 C CA . PHE A 1 187 ? 8.422 -1.460 -4.386 1.00 87.94 187 PHE A CA 1
ATOM 1569 C C . PHE A 1 187 ? 8.734 -0.372 -5.424 1.00 87.94 187 PHE A C 1
ATOM 1571 O O . PHE A 1 187 ? 7.931 -0.093 -6.310 1.00 87.94 187 PHE A O 1
ATOM 1578 N N . GLN A 1 188 ? 9.919 0.243 -5.354 1.00 85.94 188 GLN A N 1
ATOM 1579 C CA . GLN A 1 188 ? 10.308 1.307 -6.286 1.00 85.94 188 GLN A CA 1
ATOM 1580 C C . GLN A 1 188 ? 10.504 0.816 -7.728 1.00 85.94 188 GLN A C 1
ATOM 1582 O O . GLN A 1 188 ? 10.354 1.611 -8.657 1.00 85.94 188 GLN A O 1
ATOM 1587 N N . PHE A 1 189 ? 10.784 -0.474 -7.912 1.00 85.94 189 PHE A N 1
ATOM 1588 C CA . PHE A 1 189 ? 11.085 -1.093 -9.202 1.00 85.94 189 PHE A CA 1
ATOM 1589 C C . PHE A 1 189 ? 9.873 -1.740 -9.873 1.00 85.94 189 PHE A C 1
ATOM 1591 O O . PHE A 1 189 ? 9.984 -2.146 -11.026 1.00 85.94 189 PHE A O 1
ATOM 1598 N N . LEU A 1 190 ? 8.733 -1.804 -9.181 1.00 86.56 190 LEU A N 1
ATOM 1599 C CA . LEU A 1 190 ? 7.463 -2.217 -9.772 1.00 86.56 190 LEU A CA 1
ATOM 1600 C C . LEU A 1 190 ? 7.023 -1.234 -10.865 1.00 86.56 190 LEU A C 1
ATOM 1602 O O . LEU A 1 190 ? 7.351 -0.037 -10.825 1.00 86.56 190 LEU A O 1
ATOM 1606 N N . ASN A 1 191 ? 6.247 -1.730 -11.821 1.00 85.12 191 ASN A N 1
ATOM 1607 C CA . ASN A 1 191 ? 5.550 -0.887 -12.788 1.00 85.12 191 ASN A CA 1
ATOM 1608 C C . ASN A 1 191 ? 4.485 0.005 -12.084 1.00 85.12 191 ASN A C 1
ATOM 1610 O O . ASN A 1 191 ? 4.295 -0.037 -10.865 1.00 85.12 191 ASN A O 1
ATOM 1614 N N . GLN A 1 192 ? 3.830 0.889 -12.838 1.00 83.62 192 GLN A N 1
ATOM 1615 C CA . GLN A 1 192 ? 2.899 1.861 -12.253 1.00 83.62 192 GLN A CA 1
ATOM 1616 C C . GLN A 1 192 ? 1.585 1.226 -11.776 1.00 83.62 192 GLN A C 1
ATOM 1618 O O . GLN A 1 192 ? 1.072 1.635 -10.732 1.00 83.62 192 GLN A O 1
ATOM 1623 N N . ASP A 1 193 ? 1.067 0.251 -12.519 1.00 83.75 193 ASP A N 1
ATOM 1624 C CA . ASP A 1 193 ? -0.230 -0.369 -12.248 1.00 83.75 193 ASP A CA 1
ATOM 1625 C C . ASP A 1 193 ? -0.166 -1.190 -10.945 1.00 83.75 193 ASP A C 1
ATOM 1627 O O . ASP A 1 193 ? -1.019 -1.045 -10.068 1.00 83.75 193 ASP A O 1
ATOM 1631 N N . GLU A 1 194 ? 0.913 -1.944 -10.723 1.00 88.38 194 GLU A N 1
ATOM 1632 C CA . GLU A 1 194 ? 1.076 -2.759 -9.522 1.00 88.38 194 GLU A CA 1
ATOM 1633 C C . GLU A 1 194 ? 1.418 -1.899 -8.300 1.00 88.38 194 GLU A C 1
ATOM 1635 O O . GLU A 1 194 ? 0.974 -2.189 -7.186 1.00 88.38 194 GLU A O 1
ATOM 1640 N N . LYS A 1 195 ? 2.113 -0.769 -8.486 1.00 86.81 195 LYS A N 1
ATOM 1641 C CA . LYS A 1 195 ? 2.236 0.245 -7.424 1.00 86.81 195 LYS A CA 1
ATOM 1642 C C . LYS A 1 195 ? 0.869 0.764 -6.993 1.00 86.81 195 LYS A C 1
ATOM 1644 O O . LYS A 1 195 ? 0.626 0.910 -5.796 1.00 86.81 195 LYS A O 1
ATOM 1649 N N . GLU A 1 196 ? -0.013 1.067 -7.944 1.00 86.25 196 GLU A N 1
ATOM 1650 C CA . GLU A 1 196 ? -1.372 1.530 -7.652 1.00 86.25 196 GLU A CA 1
ATOM 1651 C C . GLU A 1 196 ? -2.182 0.450 -6.928 1.00 86.25 196 GLU A C 1
ATOM 1653 O O . GLU A 1 196 ? -2.782 0.741 -5.892 1.00 86.25 196 GLU A O 1
ATOM 1658 N N . PHE A 1 197 ? -2.103 -0.802 -7.382 1.00 88.62 197 PHE A N 1
ATOM 1659 C CA . PHE A 1 197 ? -2.720 -1.951 -6.719 1.00 88.62 197 PHE A CA 1
ATOM 1660 C C . PHE A 1 197 ? -2.340 -2.051 -5.231 1.00 88.62 197 PHE A C 1
ATOM 1662 O O . PHE A 1 197 ? -3.210 -2.084 -4.354 1.00 88.62 197 PHE A O 1
ATOM 1669 N N . PHE A 1 198 ? -1.043 -2.037 -4.912 1.00 89.06 198 PHE A N 1
ATOM 1670 C CA . PHE A 1 198 ? -0.583 -2.120 -3.523 1.00 89.06 198 PHE A CA 1
ATOM 1671 C C . PHE A 1 198 ? -0.909 -0.866 -2.702 1.00 89.06 198 PHE A C 1
ATOM 1673 O O . PHE A 1 198 ? -1.177 -0.965 -1.501 1.00 89.06 198 PHE A O 1
ATOM 1680 N N . ASN A 1 199 ? -0.928 0.314 -3.326 1.00 85.94 199 ASN A N 1
ATOM 1681 C CA . ASN A 1 199 ? -1.352 1.542 -2.656 1.00 85.94 199 ASN A CA 1
ATOM 1682 C C . ASN A 1 199 ? -2.840 1.495 -2.285 1.00 85.94 199 ASN A C 1
ATOM 1684 O O . ASN A 1 199 ? -3.186 1.879 -1.173 1.00 85.94 199 ASN A O 1
ATOM 1688 N N . ILE A 1 200 ? -3.703 0.957 -3.152 1.00 83.88 200 ILE A N 1
ATOM 1689 C CA . ILE A 1 200 ? -5.124 0.737 -2.839 1.00 83.88 200 ILE A CA 1
ATOM 1690 C C . ILE A 1 200 ? -5.267 -0.221 -1.651 1.00 83.88 200 ILE A C 1
ATOM 1692 O O . ILE A 1 200 ? -6.040 0.047 -0.731 1.00 83.88 200 ILE A O 1
ATOM 1696 N N . ASN A 1 201 ? -4.504 -1.317 -1.626 1.00 86.75 201 ASN A N 1
ATOM 1697 C CA . ASN A 1 201 ? -4.515 -2.241 -0.487 1.00 86.75 201 ASN A CA 1
ATOM 1698 C C . ASN A 1 201 ? -4.028 -1.571 0.805 1.00 86.75 201 ASN A C 1
ATOM 1700 O O . ASN A 1 201 ? -4.605 -1.794 1.866 1.00 86.75 201 ASN A O 1
ATOM 1704 N N . THR A 1 202 ? -3.020 -0.703 0.717 1.00 87.88 202 THR A N 1
ATOM 1705 C CA . THR A 1 202 ? -2.540 0.094 1.853 1.00 87.88 202 THR A CA 1
ATOM 1706 C C . THR A 1 202 ? -3.614 1.067 2.346 1.00 87.88 202 THR A C 1
ATOM 1708 O O . THR A 1 202 ? -3.837 1.159 3.550 1.00 87.88 202 THR A O 1
ATOM 1711 N N . SER A 1 203 ? -4.334 1.742 1.444 1.00 85.62 203 SER A N 1
ATOM 1712 C CA . SER A 1 203 ? -5.468 2.606 1.801 1.00 85.62 203 SER A CA 1
ATOM 1713 C C . SER A 1 203 ? -6.557 1.841 2.551 1.00 85.62 203 SER A C 1
ATOM 1715 O O . SER A 1 203 ? -7.002 2.306 3.593 1.00 85.62 203 SER A O 1
ATOM 1717 N N . LYS A 1 204 ? -6.908 0.628 2.107 1.00 88.56 204 LYS A N 1
ATOM 1718 C CA . LYS A 1 204 ? -7.878 -0.225 2.817 1.00 88.56 204 LYS A CA 1
ATOM 1719 C C . LYS A 1 204 ? -7.435 -0.560 4.247 1.00 88.56 204 LYS A C 1
ATOM 1721 O O . LYS A 1 204 ? -8.255 -0.551 5.158 1.00 88.56 204 LYS A O 1
ATOM 1726 N N . LYS A 1 205 ? -6.141 -0.827 4.461 1.00 92.56 205 LYS A N 1
ATOM 1727 C CA . LYS A 1 205 ? -5.585 -1.055 5.808 1.00 92.56 205 LYS A CA 1
ATOM 1728 C C . LYS A 1 205 ? -5.629 0.208 6.665 1.00 92.56 205 LYS A C 1
ATOM 1730 O O . LYS A 1 205 ? -5.997 0.133 7.830 1.00 92.56 205 LYS A O 1
ATOM 1735 N N . LEU A 1 206 ? -5.307 1.371 6.094 1.00 89.31 206 LEU A N 1
ATOM 1736 C CA . LEU A 1 206 ? -5.429 2.656 6.791 1.00 89.31 206 LEU A CA 1
ATOM 1737 C C . LEU A 1 206 ? -6.879 2.941 7.205 1.00 89.31 206 LEU A C 1
ATOM 1739 O O . LEU A 1 206 ? -7.103 3.413 8.319 1.00 89.31 206 LEU A O 1
ATOM 1743 N N . ASP A 1 207 ? -7.855 2.630 6.353 1.00 86.50 207 ASP A N 1
ATOM 1744 C CA . ASP A 1 207 ? -9.277 2.777 6.679 1.00 86.50 207 ASP A CA 1
ATOM 1745 C C . ASP A 1 207 ? -9.677 1.858 7.840 1.00 86.50 207 ASP A C 1
ATOM 1747 O O . ASP A 1 207 ? -10.270 2.325 8.810 1.00 86.50 207 ASP A O 1
ATOM 1751 N N . PHE A 1 208 ? -9.272 0.584 7.797 1.00 92.50 208 PHE A N 1
ATOM 1752 C CA . PHE A 1 208 ? -9.488 -0.363 8.895 1.00 92.50 208 PHE A CA 1
ATOM 1753 C C . PHE A 1 208 ? -8.889 0.140 10.220 1.00 92.50 208 PHE A C 1
ATOM 1755 O O . PHE A 1 208 ? -9.581 0.200 11.236 1.00 92.50 208 PHE A O 1
ATOM 1762 N N . ILE A 1 209 ? -7.622 0.570 10.209 1.00 93.31 209 ILE A N 1
ATOM 1763 C CA . ILE A 1 209 ? -6.943 1.097 11.402 1.00 93.31 209 ILE A CA 1
ATOM 1764 C C . ILE A 1 209 ? -7.654 2.365 11.908 1.00 93.31 209 ILE A C 1
ATOM 1766 O O . ILE A 1 209 ? -7.835 2.531 13.113 1.00 93.31 209 ILE A O 1
ATOM 1770 N N . SER A 1 210 ? -8.109 3.242 11.006 1.00 87.62 210 SER A N 1
ATOM 1771 C CA . SER A 1 210 ? -8.881 4.442 11.369 1.00 87.62 210 SER A CA 1
ATOM 1772 C C . SER A 1 210 ? -10.189 4.089 12.067 1.00 87.62 210 SER A C 1
ATOM 1774 O O . SER A 1 210 ? -10.536 4.726 13.059 1.00 87.62 210 SER A O 1
ATOM 1776 N N . SER A 1 211 ? -10.901 3.072 11.575 1.00 87.88 211 SER A N 1
ATOM 1777 C CA . SER A 1 211 ? -12.122 2.571 12.207 1.00 87.88 211 SER A CA 1
ATOM 1778 C C . SER A 1 211 ? -11.852 2.036 13.611 1.00 87.88 211 SER A C 1
ATOM 1780 O O . SER A 1 211 ? -12.593 2.375 14.527 1.00 87.88 211 SER A O 1
ATOM 1782 N N . LYS A 1 212 ? -10.755 1.297 13.822 1.00 92.06 212 LYS A N 1
ATOM 1783 C CA . LYS A 1 212 ? -10.357 0.841 15.165 1.00 92.06 212 LYS A CA 1
ATOM 1784 C C . LYS A 1 212 ? -10.019 1.985 16.115 1.00 92.06 212 LYS A C 1
ATOM 1786 O O . LYS A 1 212 ? -10.445 1.977 17.264 1.00 92.06 212 LYS A O 1
ATOM 1791 N N . ILE A 1 213 ? -9.334 3.017 15.632 1.00 90.19 213 ILE A N 1
ATOM 1792 C CA . ILE A 1 213 ? -9.069 4.232 16.420 1.00 90.19 213 ILE A CA 1
ATOM 1793 C C . ILE A 1 213 ? -10.383 4.937 16.803 1.00 90.19 213 ILE A C 1
ATOM 1795 O O . ILE A 1 213 ? -10.521 5.413 17.932 1.00 90.19 213 ILE A O 1
ATOM 1799 N N . LEU A 1 214 ? -11.359 4.963 15.890 1.00 84.69 214 LEU A N 1
ATOM 1800 C CA . LEU A 1 214 ? -12.683 5.533 16.137 1.00 84.69 214 LEU A CA 1
ATOM 1801 C C . LEU A 1 214 ? -13.492 4.735 17.160 1.00 84.69 214 LEU A C 1
ATOM 1803 O O . LEU A 1 214 ? -14.103 5.343 18.036 1.00 84.69 214 LEU A O 1
ATOM 1807 N N . GLU A 1 215 ? -13.451 3.402 17.099 1.00 88.69 215 GLU A N 1
ATOM 1808 C CA . GLU A 1 215 ? -14.062 2.513 18.101 1.00 88.69 215 GLU A CA 1
ATOM 1809 C C . GLU A 1 215 ? -13.509 2.778 19.514 1.00 88.69 215 GLU A C 1
ATOM 1811 O O . GLU A 1 215 ? -14.255 2.712 20.490 1.00 88.69 215 GLU A O 1
ATOM 1816 N N . LEU A 1 216 ? -12.230 3.161 19.629 1.00 90.44 216 LEU A N 1
ATOM 1817 C CA . LEU A 1 216 ? -11.603 3.572 20.893 1.00 90.44 216 LEU A CA 1
ATOM 1818 C C . LEU A 1 216 ? -11.956 5.007 21.328 1.00 90.44 216 LEU A C 1
ATOM 1820 O O . LEU A 1 216 ? -11.460 5.481 22.350 1.00 90.44 216 LEU A O 1
ATOM 1824 N N . GLY A 1 217 ? -12.805 5.715 20.579 1.00 86.50 217 GLY A N 1
ATOM 1825 C CA . GLY A 1 217 ? -13.271 7.060 20.913 1.00 86.50 217 GLY A CA 1
ATOM 1826 C C . GLY A 1 217 ? -12.345 8.187 20.453 1.00 86.50 217 GLY A C 1
ATOM 1827 O O . GLY A 1 217 ? -12.384 9.276 21.029 1.00 86.50 217 GLY A O 1
ATOM 1828 N N . TYR A 1 218 ? -11.523 7.968 19.422 1.00 88.44 218 TYR A N 1
ATOM 1829 C CA . TYR A 1 218 ? -10.614 8.980 18.874 1.00 88.44 218 TYR A CA 1
ATOM 1830 C C . TYR A 1 218 ? -10.818 9.169 17.370 1.00 88.44 218 TYR A C 1
ATOM 1832 O O . TYR A 1 218 ? -11.101 8.225 16.649 1.00 88.44 218 TYR A O 1
ATOM 1840 N N . TYR A 1 219 ? -10.604 10.375 16.848 1.00 85.25 219 TYR A N 1
ATOM 1841 C CA . TYR A 1 219 ? -10.467 10.575 15.403 1.00 85.25 219 TYR A CA 1
ATOM 1842 C C . TYR A 1 219 ? -9.074 11.084 15.043 1.00 85.25 219 TYR A C 1
ATOM 1844 O O . TYR A 1 219 ? -8.408 11.774 15.822 1.00 85.25 219 TYR A O 1
ATOM 1852 N N . ILE A 1 220 ? -8.636 10.734 13.835 1.00 81.75 220 ILE A N 1
ATOM 1853 C CA . ILE A 1 220 ? -7.335 11.121 13.300 1.00 81.75 220 ILE A CA 1
ATOM 1854 C C . ILE A 1 220 ? -7.420 12.544 12.750 1.00 81.75 220 ILE A C 1
ATOM 1856 O O . ILE A 1 220 ? -8.255 12.850 11.898 1.00 81.75 220 ILE A O 1
ATOM 1860 N N . GLN A 1 221 ? -6.511 13.411 13.187 1.00 81.19 221 GLN A N 1
ATOM 1861 C CA . GLN A 1 221 ? -6.312 14.731 12.607 1.00 81.19 221 GLN A CA 1
ATOM 1862 C C . GLN A 1 221 ? -4.856 14.915 12.194 1.00 81.19 221 GLN A C 1
ATOM 1864 O O . GLN A 1 221 ? -3.933 14.764 12.994 1.00 81.19 221 GLN A O 1
ATOM 1869 N N . PHE A 1 222 ? -4.654 15.338 10.951 1.00 79.81 222 PHE A N 1
ATOM 1870 C CA . PHE A 1 222 ? -3.338 15.734 10.473 1.00 79.81 222 PHE A CA 1
ATOM 1871 C C . PHE A 1 222 ? -3.092 17.215 10.734 1.00 79.81 222 PHE A C 1
ATOM 1873 O O . PHE A 1 222 ? -3.872 18.066 10.302 1.00 79.81 222 PHE A O 1
ATOM 1880 N N . SER A 1 223 ? -1.977 17.531 11.384 1.00 76.56 223 SER A N 1
ATOM 1881 C CA . SER A 1 223 ? -1.440 18.891 11.423 1.00 76.56 223 SER A CA 1
ATOM 1882 C C . SER A 1 223 ? -0.187 18.982 10.557 1.00 76.56 223 SER A C 1
ATOM 1884 O O . SER A 1 223 ? 0.495 17.990 10.299 1.00 76.56 223 SER A O 1
ATOM 1886 N N . LYS A 1 224 ? 0.108 20.185 10.061 1.00 71.56 224 LYS A N 1
ATOM 1887 C CA . LYS A 1 224 ? 1.305 20.450 9.262 1.00 71.56 224 LYS A CA 1
ATOM 1888 C C . LYS A 1 224 ? 2.120 21.547 9.925 1.00 71.56 224 LYS A C 1
ATOM 1890 O O . LYS A 1 224 ? 1.690 22.697 9.930 1.00 71.56 224 LYS A O 1
ATOM 1895 N N . GLU A 1 225 ? 3.319 21.218 10.393 1.00 67.25 225 GLU A N 1
ATOM 1896 C CA . GLU A 1 225 ? 4.284 22.208 10.880 1.00 67.25 225 GLU A CA 1
ATOM 1897 C C . GLU A 1 225 ? 5.585 22.093 10.092 1.00 67.25 225 GLU A C 1
ATOM 1899 O O . GLU A 1 225 ? 6.089 21.003 9.856 1.00 67.25 225 GLU A O 1
ATOM 1904 N N . LYS A 1 226 ? 6.129 23.224 9.625 1.00 59.75 226 LYS A N 1
ATOM 1905 C CA . LYS A 1 226 ? 7.441 23.293 8.942 1.00 59.75 226 LYS A CA 1
ATOM 1906 C C . LYS A 1 226 ? 7.670 22.230 7.842 1.00 59.75 226 LYS A C 1
ATOM 1908 O O . LYS A 1 226 ? 8.797 21.806 7.621 1.00 59.75 226 LYS A O 1
ATOM 1913 N N . LYS A 1 227 ? 6.615 21.888 7.085 1.00 62.88 227 LYS A N 1
ATOM 1914 C CA . LYS A 1 227 ? 6.567 20.859 6.015 1.00 62.88 227 LYS A CA 1
ATOM 1915 C C . LYS A 1 227 ? 6.527 19.400 6.490 1.00 62.88 227 LYS A C 1
ATOM 1917 O O . LYS A 1 227 ? 6.401 18.526 5.637 1.00 62.88 227 LYS A O 1
ATOM 1922 N N . GLU A 1 228 ? 6.540 19.143 7.788 1.00 57.12 228 GLU A N 1
ATOM 1923 C CA . GLU A 1 228 ? 6.265 17.828 8.358 1.00 57.12 228 GLU A CA 1
ATOM 1924 C C . GLU A 1 228 ? 4.769 17.686 8.655 1.00 57.12 228 GLU A C 1
ATOM 1926 O O . GLU A 1 228 ? 4.097 18.649 9.031 1.00 57.12 228 GLU A O 1
ATOM 1931 N N . VAL A 1 229 ? 4.236 16.490 8.405 1.00 65.44 229 VAL A N 1
ATOM 1932 C CA . VAL A 1 229 ? 2.848 16.130 8.703 1.00 65.44 229 VAL A CA 1
ATOM 1933 C C . VAL A 1 229 ? 2.859 15.277 9.963 1.00 65.44 229 VAL A C 1
ATOM 1935 O O . VAL A 1 229 ? 3.536 14.248 9.998 1.00 65.44 229 VAL A O 1
ATOM 1938 N N . TYR A 1 230 ? 2.111 15.709 10.973 1.00 72.81 230 TYR A N 1
ATOM 1939 C CA . TYR A 1 230 ? 1.968 15.016 12.247 1.00 72.81 230 TYR A CA 1
ATOM 1940 C C . TYR A 1 230 ? 0.576 14.419 12.352 1.00 72.81 230 TYR A C 1
ATOM 1942 O O . TYR A 1 230 ? -0.408 15.023 11.918 1.00 72.81 230 TYR A O 1
ATOM 1950 N N . LEU A 1 231 ? 0.512 13.232 12.944 1.00 80.00 231 LEU A N 1
ATOM 1951 C CA . LEU A 1 231 ? -0.729 12.558 13.265 1.00 80.00 231 LEU A CA 1
ATOM 1952 C C . LEU A 1 231 ? -1.097 12.854 14.719 1.00 80.00 231 LEU A C 1
ATOM 1954 O O . LEU A 1 231 ? -0.382 12.465 15.646 1.00 80.00 231 LEU A O 1
ATOM 1958 N N . ASN A 1 232 ? -2.232 13.521 14.901 1.00 80.62 232 ASN A N 1
ATOM 1959 C CA . ASN A 1 232 ? -2.838 13.771 16.200 1.00 80.62 232 ASN A CA 1
ATOM 1960 C C . ASN A 1 232 ? -4.088 12.907 16.352 1.00 80.62 232 ASN A C 1
ATOM 1962 O O . ASN A 1 232 ? -4.842 12.721 15.397 1.00 80.62 232 ASN A O 1
ATOM 1966 N N . LEU A 1 233 ? -4.309 12.409 17.564 1.00 85.81 233 LEU A N 1
ATOM 1967 C CA . LEU A 1 233 ? -5.528 11.706 17.941 1.00 85.81 233 LEU A CA 1
ATOM 1968 C C . LEU A 1 233 ? -6.342 12.629 18.834 1.00 85.81 233 LEU A C 1
ATOM 1970 O O . LEU A 1 233 ? -5.837 13.111 19.849 1.00 85.81 233 LEU A O 1
ATOM 1974 N N . ILE A 1 234 ? -7.578 12.906 18.435 1.00 81.88 234 ILE A N 1
ATOM 1975 C CA . ILE A 1 234 ? -8.464 13.805 19.169 1.00 81.88 234 ILE A CA 1
ATOM 1976 C C . ILE A 1 234 ? -9.591 12.975 19.779 1.00 81.88 234 ILE A C 1
ATOM 1978 O O . ILE A 1 234 ? -10.274 12.278 19.027 1.00 81.88 234 ILE A O 1
ATOM 1982 N N . PRO A 1 235 ? -9.816 13.054 21.104 1.00 85.31 235 PRO A N 1
ATOM 1983 C CA . PRO A 1 235 ? -10.934 12.372 21.735 1.00 85.31 235 PRO A CA 1
ATOM 1984 C C . PRO A 1 235 ? -12.249 12.889 21.157 1.00 85.31 235 PRO A C 1
ATOM 1986 O O . PRO A 1 235 ? -12.467 14.105 21.069 1.00 85.31 235 PRO A O 1
ATOM 1989 N N . VAL A 1 236 ? -13.144 11.976 20.810 1.00 79.69 236 VAL A N 1
ATOM 1990 C CA . VAL A 1 236 ? -14.533 12.305 20.514 1.00 79.69 236 VAL A CA 1
ATOM 1991 C C . VAL A 1 236 ? -15.162 12.730 21.841 1.00 79.69 236 VAL A C 1
ATOM 1993 O O . VAL A 1 236 ? -15.346 11.924 22.750 1.00 79.69 236 VAL A O 1
ATOM 1996 N N . LYS A 1 237 ? -15.417 14.032 22.019 1.00 66.62 237 LYS A N 1
ATOM 1997 C CA . LYS A 1 237 ? -16.139 14.514 23.204 1.00 66.62 237 LYS A CA 1
ATOM 1998 C C . LYS A 1 237 ? -17.536 13.888 23.185 1.00 66.62 237 LYS A C 1
ATOM 2000 O O . LYS A 1 237 ? -18.190 13.951 22.154 1.00 66.62 237 LYS A O 1
ATOM 2005 N N . ASN A 1 238 ? -17.995 13.359 24.322 1.00 48.44 238 ASN A N 1
ATOM 2006 C CA . ASN A 1 238 ? -19.318 12.739 24.545 1.00 48.44 238 ASN A CA 1
ATOM 2007 C C . ASN A 1 238 ? -20.538 13.665 24.309 1.00 48.44 238 ASN A C 1
ATOM 2009 O O . ASN A 1 238 ? -21.622 13.420 24.841 1.00 48.44 238 ASN A O 1
ATOM 2013 N N . GLU A 1 239 ? -20.406 14.743 23.542 1.00 46.25 239 GLU A N 1
ATOM 2014 C CA . GLU A 1 239 ? -21.569 15.385 22.950 1.00 46.25 239 GLU A CA 1
ATOM 2015 C C . GLU A 1 239 ? -22.040 14.455 21.841 1.00 46.25 239 GLU A C 1
ATOM 2017 O O . GLU A 1 239 ? -21.435 14.417 20.773 1.00 46.25 239 GLU A O 1
ATOM 2022 N N . LYS A 1 240 ? -23.074 13.654 22.143 1.00 39.97 240 LYS A N 1
ATOM 2023 C CA . LYS A 1 240 ? -23.806 12.862 21.152 1.00 39.97 240 LYS A CA 1
ATOM 2024 C C . LYS A 1 240 ? -23.993 13.720 19.914 1.00 39.97 240 LYS A C 1
ATOM 2026 O O . LYS A 1 240 ? -24.736 14.703 19.929 1.00 39.97 240 LYS A O 1
ATOM 2031 N N . SER A 1 241 ? -23.242 13.365 18.888 1.00 40.25 241 SER A N 1
ATOM 2032 C CA . SER A 1 241 ? -23.336 13.965 17.580 1.00 40.25 241 SER A CA 1
ATOM 2033 C C . SER A 1 241 ? -24.779 13.794 17.117 1.00 40.25 241 SER A C 1
ATOM 2035 O O . SER A 1 241 ? -25.365 12.733 17.323 1.00 40.25 241 SER A O 1
ATOM 2037 N N . ASP A 1 242 ? -25.373 14.794 16.465 1.00 39.97 242 ASP A N 1
ATOM 2038 C CA . ASP A 1 242 ? -26.678 14.610 15.812 1.00 39.97 242 ASP A CA 1
ATOM 2039 C C . ASP A 1 242 ? -26.647 13.481 14.748 1.00 39.97 242 ASP A C 1
ATOM 2041 O O . ASP A 1 242 ? -27.700 13.091 14.252 1.00 39.97 242 ASP A O 1
ATOM 2045 N N . PHE A 1 243 ? -25.468 12.912 14.444 1.00 39.84 243 PHE A N 1
ATOM 2046 C CA . PHE A 1 243 ? -25.314 11.656 13.702 1.00 39.84 243 PHE A CA 1
ATOM 2047 C C . PHE A 1 243 ? -25.879 10.426 14.431 1.00 39.84 243 PHE A C 1
ATOM 2049 O O . PHE A 1 243 ? -26.428 9.564 13.761 1.00 39.84 243 PHE A O 1
ATOM 2056 N N . ASP A 1 244 ? -25.867 10.368 15.769 1.00 42.19 244 ASP A N 1
ATOM 2057 C CA . ASP A 1 244 ? -26.430 9.238 16.539 1.00 42.19 244 ASP A CA 1
ATOM 2058 C C . ASP A 1 244 ? -27.973 9.172 16.465 1.00 42.19 244 ASP A C 1
ATOM 2060 O O . ASP A 1 244 ? -28.594 8.271 17.028 1.00 42.19 244 ASP A O 1
ATOM 2064 N N . LYS A 1 245 ? -28.615 10.166 15.832 1.00 40.19 245 LYS A N 1
ATOM 2065 C CA . LYS A 1 245 ? -30.064 10.206 15.566 1.00 40.19 245 LYS A CA 1
ATOM 2066 C C . LYS A 1 245 ? -30.430 9.748 14.156 1.00 40.19 245 LYS A C 1
ATOM 2068 O O . LYS A 1 245 ? -31.616 9.700 13.836 1.00 40.19 245 LYS A O 1
ATOM 2073 N N . LEU A 1 246 ? -29.447 9.475 13.301 1.00 36.94 246 LEU A N 1
ATOM 2074 C CA . LEU A 1 246 ? -29.703 8.756 12.066 1.00 36.94 246 LEU A CA 1
ATOM 2075 C C . LEU A 1 246 ? -29.794 7.287 12.464 1.00 36.94 246 LEU A C 1
ATOM 2077 O O . LEU A 1 246 ? -28.818 6.726 12.950 1.00 36.94 246 LEU A O 1
ATOM 2081 N N . ASP A 1 247 ? -30.973 6.686 12.312 1.00 34.62 247 ASP A N 1
ATOM 2082 C CA . ASP A 1 247 ? -31.114 5.232 12.322 1.00 34.62 247 ASP A CA 1
ATOM 2083 C C . ASP A 1 247 ? -30.227 4.689 11.186 1.00 34.62 247 ASP A C 1
ATOM 2085 O O . ASP A 1 247 ? -30.640 4.614 10.028 1.00 34.62 247 ASP A O 1
ATOM 2089 N N . GLU A 1 248 ? -28.953 4.429 11.482 1.00 38.38 248 GLU A N 1
ATOM 2090 C CA . GLU A 1 248 ? -27.994 3.924 10.512 1.00 38.38 248 GLU A CA 1
ATOM 2091 C C . GLU A 1 248 ? -28.314 2.451 10.250 1.00 38.38 248 GLU A C 1
ATOM 2093 O O . GLU A 1 248 ? -27.910 1.551 10.989 1.00 38.38 248 GLU A O 1
ATOM 2098 N N . GLU A 1 249 ? -28.981 2.179 9.127 1.00 40.91 249 GLU A N 1
ATOM 2099 C CA . GLU A 1 249 ? -28.575 1.027 8.330 1.00 40.91 249 GLU A CA 1
ATOM 2100 C C . GLU A 1 249 ? -27.090 1.232 8.009 1.00 40.91 249 GLU A C 1
ATOM 2102 O O . GLU A 1 249 ? -26.725 1.983 7.104 1.00 40.91 249 GLU A O 1
ATOM 2107 N N . VAL A 1 250 ? -26.221 0.630 8.824 1.00 41.81 250 VAL A N 1
ATOM 2108 C CA . VAL A 1 250 ? -24.775 0.625 8.611 1.00 41.81 250 VAL A CA 1
ATOM 2109 C C . VAL A 1 250 ? -24.531 -0.018 7.249 1.00 41.81 250 VAL A C 1
ATOM 2111 O O . VAL A 1 250 ? -24.581 -1.239 7.100 1.00 41.81 250 VAL A O 1
ATOM 2114 N N . ILE A 1 251 ? -24.313 0.814 6.230 1.00 43.81 251 ILE A N 1
ATOM 2115 C CA . ILE A 1 251 ? -23.961 0.348 4.893 1.00 43.81 251 ILE A CA 1
ATOM 2116 C C . ILE A 1 251 ? -22.584 -0.301 5.015 1.00 43.81 251 ILE A C 1
ATOM 2118 O O . ILE A 1 251 ? -21.573 0.384 5.191 1.00 43.81 251 ILE A O 1
ATOM 2122 N N . ASP A 1 252 ? -22.551 -1.628 4.936 1.00 44.47 252 ASP A N 1
ATOM 2123 C CA . ASP A 1 252 ? -21.323 -2.409 4.912 1.00 44.47 252 ASP A CA 1
ATOM 2124 C C . ASP A 1 252 ? -20.471 -1.993 3.703 1.00 44.47 252 ASP A C 1
ATOM 2126 O O . ASP A 1 252 ? -20.715 -2.384 2.557 1.00 44.47 252 ASP A O 1
ATOM 2130 N N . LYS A 1 253 ? -19.457 -1.161 3.965 1.00 44.88 253 LYS A N 1
ATOM 2131 C CA . LYS A 1 253 ? -18.557 -0.622 2.940 1.00 44.88 253 LYS A CA 1
ATOM 2132 C C . LYS A 1 253 ? -17.791 -1.717 2.199 1.00 44.88 253 LYS A C 1
ATOM 2134 O O . LYS A 1 253 ? -17.347 -1.466 1.082 1.00 44.88 253 LYS A O 1
ATOM 2139 N N . SER A 1 254 ? -17.652 -2.914 2.777 1.00 41.56 254 SER A N 1
ATOM 2140 C CA . SER A 1 254 ? -16.979 -4.044 2.128 1.00 41.56 254 SER A CA 1
ATOM 2141 C C . SER A 1 254 ? -17.777 -4.615 0.946 1.00 41.56 254 SER A C 1
ATOM 2143 O O . SER A 1 254 ? -17.190 -5.193 0.031 1.00 41.56 254 SER A O 1
ATOM 2145 N N . ASN A 1 255 ? -19.092 -4.367 0.917 1.00 47.12 255 ASN A N 1
ATOM 2146 C CA . ASN A 1 255 ? -20.007 -4.760 -0.155 1.00 47.12 255 ASN A CA 1
ATOM 2147 C C . ASN A 1 255 ? -20.280 -3.637 -1.171 1.00 47.12 255 ASN A C 1
ATOM 2149 O O . ASN A 1 255 ? -20.996 -3.851 -2.154 1.00 47.12 255 ASN A O 1
ATOM 2153 N N . LEU A 1 256 ? -19.700 -2.446 -0.977 1.00 54.78 256 LEU A N 1
ATOM 2154 C CA . LEU A 1 256 ? -19.808 -1.361 -1.947 1.00 54.78 256 LEU A CA 1
ATOM 2155 C C . LEU A 1 256 ? -18.822 -1.598 -3.103 1.00 54.78 256 LEU A C 1
ATOM 2157 O O . LEU A 1 256 ? -17.609 -1.640 -2.884 1.00 54.78 256 LEU A O 1
ATOM 2161 N N . PRO A 1 257 ? -19.295 -1.735 -4.353 1.00 59.88 257 PRO A N 1
ATOM 2162 C CA . PRO A 1 257 ? -18.402 -1.883 -5.492 1.00 59.88 257 PRO A CA 1
ATOM 2163 C C . PRO A 1 257 ? -17.563 -0.616 -5.691 1.00 59.88 257 PRO A C 1
ATOM 2165 O O . PRO A 1 257 ? -18.044 0.514 -5.570 1.00 59.88 257 PRO A O 1
ATOM 2168 N N . SER A 1 258 ? -16.292 -0.800 -6.049 1.00 65.31 258 SER A N 1
ATOM 2169 C CA . SER A 1 258 ? -15.418 0.307 -6.426 1.00 65.31 258 SER A CA 1
ATOM 2170 C C . SER A 1 258 ? -15.825 0.833 -7.801 1.00 65.31 258 SER A C 1
ATOM 2172 O O . SER A 1 258 ? -15.446 0.277 -8.834 1.00 65.31 258 SER A O 1
ATOM 2174 N N . PHE A 1 259 ? -16.602 1.908 -7.822 1.00 76.44 259 PHE A N 1
ATOM 2175 C CA . PHE A 1 259 ? -16.965 2.579 -9.061 1.00 76.44 259 PHE A CA 1
ATOM 2176 C C . PHE A 1 259 ? -15.808 3.445 -9.569 1.00 76.44 259 PHE A C 1
ATOM 2178 O O . PHE A 1 259 ? -15.272 4.295 -8.856 1.00 76.44 259 PHE A O 1
ATOM 2185 N N . SER A 1 260 ? -15.457 3.275 -10.840 1.00 77.94 260 SER A N 1
ATOM 2186 C CA . SER A 1 260 ? -14.589 4.194 -11.571 1.00 77.94 260 SER A CA 1
ATOM 2187 C C . SER A 1 260 ? -15.201 5.597 -11.639 1.00 77.94 260 SER A C 1
ATOM 2189 O O . SER A 1 260 ? -16.403 5.789 -11.459 1.00 77.94 260 SER A O 1
ATOM 2191 N N . LEU A 1 261 ? -14.391 6.607 -11.971 1.00 77.88 261 LEU A N 1
ATOM 2192 C CA . LEU A 1 261 ? -14.853 7.997 -12.091 1.00 77.88 261 LEU A CA 1
ATOM 2193 C C . LEU A 1 261 ? -16.095 8.156 -12.990 1.00 77.88 261 LEU A C 1
ATOM 2195 O O . LEU A 1 261 ? -16.968 8.971 -12.696 1.00 77.88 261 LEU A O 1
ATOM 2199 N N . LEU A 1 262 ? -16.168 7.388 -14.080 1.00 78.56 262 LEU A N 1
ATOM 2200 C CA . LEU A 1 262 ? -17.288 7.438 -15.020 1.00 78.56 262 LEU A CA 1
ATOM 2201 C C . LEU A 1 262 ? -18.529 6.720 -14.479 1.00 78.56 262 LEU A C 1
ATOM 2203 O O . LEU A 1 262 ? -19.631 7.227 -14.662 1.00 78.56 262 LEU A O 1
ATOM 2207 N N . GLU A 1 263 ? -18.360 5.604 -13.768 1.00 79.62 263 GLU A N 1
ATOM 2208 C CA . GLU A 1 263 ? -19.464 4.906 -13.094 1.00 79.62 263 GLU A CA 1
ATOM 2209 C C . GLU A 1 263 ? -20.033 5.770 -11.953 1.00 79.62 263 GLU A C 1
ATOM 2211 O O . GLU A 1 263 ? -21.244 5.964 -11.873 1.00 79.62 263 GLU A O 1
ATOM 2216 N N . ARG A 1 264 ? -19.169 6.414 -11.149 1.00 81.69 264 ARG A N 1
ATOM 2217 C CA . ARG A 1 264 ? -19.582 7.391 -10.121 1.00 81.69 264 ARG A CA 1
ATOM 2218 C C . ARG A 1 264 ? -20.352 8.560 -10.732 1.00 81.69 264 ARG A C 1
ATOM 2220 O O . ARG A 1 264 ? -21.375 8.980 -10.200 1.00 81.69 264 ARG A O 1
ATOM 2227 N N . TYR A 1 265 ? -19.894 9.072 -11.874 1.00 80.88 265 TYR A N 1
ATOM 2228 C CA . TYR A 1 265 ? -20.592 10.138 -12.591 1.00 80.88 265 TYR A CA 1
ATOM 2229 C C . TYR A 1 265 ? -21.971 9.707 -13.114 1.00 80.88 265 TYR A C 1
ATOM 2231 O O . TYR A 1 265 ? -22.932 10.471 -13.001 1.00 80.88 265 TYR A O 1
ATOM 2239 N N . ALA A 1 266 ? -22.073 8.503 -13.679 1.00 81.50 266 ALA A N 1
ATOM 2240 C CA . ALA A 1 266 ? -23.326 7.957 -14.188 1.00 81.50 266 ALA A CA 1
ATOM 2241 C C . ALA A 1 266 ? -24.344 7.737 -13.056 1.00 81.50 266 ALA A C 1
ATOM 2243 O O . ALA A 1 266 ? -25.482 8.193 -13.173 1.00 81.50 266 ALA A O 1
ATOM 2244 N N . LEU A 1 267 ? -23.917 7.197 -11.909 1.00 83.62 267 LEU A N 1
ATOM 2245 C CA . LEU A 1 267 ? -24.755 7.088 -10.707 1.00 83.62 267 LEU A CA 1
ATOM 2246 C C . LEU A 1 267 ? -25.270 8.456 -10.248 1.00 83.62 267 LEU A C 1
ATOM 2248 O O . LEU A 1 267 ? -26.470 8.642 -10.077 1.00 83.62 267 LEU A O 1
ATOM 2252 N N . ILE A 1 268 ? -24.391 9.451 -10.123 1.00 83.88 268 ILE A N 1
ATOM 2253 C CA . ILE A 1 268 ? -24.763 10.815 -9.708 1.00 83.88 268 ILE A CA 1
ATOM 2254 C C . ILE A 1 268 ? -25.787 11.447 -10.654 1.00 83.88 268 ILE A C 1
ATOM 2256 O O . ILE A 1 268 ? -26.686 12.158 -10.198 1.00 83.88 268 ILE A O 1
ATOM 2260 N N . LYS A 1 269 ? -25.664 11.209 -11.965 1.00 81.88 269 LYS A N 1
ATOM 2261 C CA . LYS A 1 269 ? -26.668 11.635 -12.948 1.00 81.88 269 LYS A CA 1
ATOM 2262 C C . LYS A 1 269 ? -27.995 10.920 -12.744 1.00 81.88 269 LYS A C 1
ATOM 2264 O O . LYS A 1 269 ? -29.044 11.558 -12.808 1.00 81.88 269 LYS A O 1
ATOM 2269 N N . ARG A 1 270 ? -27.945 9.611 -12.512 1.00 80.50 270 ARG A N 1
ATOM 2270 C CA . ARG A 1 270 ? -29.124 8.753 -12.408 1.00 80.50 270 ARG A CA 1
ATOM 2271 C C . ARG A 1 270 ? -29.934 9.023 -11.139 1.00 80.50 270 ARG A C 1
ATOM 2273 O O . ARG A 1 270 ? -31.153 9.108 -11.219 1.00 80.50 270 ARG A O 1
ATOM 2280 N N . PHE A 1 271 ? -29.257 9.302 -10.027 1.00 82.25 271 PHE A N 1
ATOM 2281 C CA . PHE A 1 271 ? -29.859 9.780 -8.777 1.00 82.25 271 PHE A CA 1
ATOM 2282 C C . PHE A 1 271 ? -30.238 11.273 -8.797 1.00 82.25 271 PHE A C 1
ATOM 2284 O O . PHE A 1 271 ? -30.707 11.803 -7.796 1.00 82.25 271 PHE A O 1
ATOM 2291 N N . GLY A 1 272 ? -29.992 11.998 -9.895 1.00 81.38 272 GLY A N 1
ATOM 2292 C CA . GLY A 1 272 ? -30.315 13.426 -9.999 1.00 81.38 272 GLY A CA 1
ATOM 2293 C C . GLY A 1 272 ? -29.489 14.347 -9.088 1.00 81.38 272 GLY A C 1
ATOM 2294 O O . GLY A 1 272 ? -29.755 15.548 -9.026 1.00 81.38 272 GLY A O 1
ATOM 2295 N N . ILE A 1 273 ? -28.449 13.832 -8.426 1.00 82.69 273 ILE A N 1
ATOM 2296 C CA . ILE A 1 273 ? -27.575 14.591 -7.518 1.00 82.69 273 ILE A CA 1
ATOM 2297 C C . ILE A 1 273 ? -26.879 15.729 -8.270 1.00 82.69 273 ILE A C 1
ATOM 2299 O O . ILE A 1 273 ? -26.720 16.829 -7.742 1.00 82.69 273 ILE A O 1
ATOM 2303 N N . ASN A 1 274 ? -26.515 15.513 -9.538 1.00 79.50 274 ASN A N 1
ATOM 2304 C CA . ASN A 1 274 ? -25.956 16.573 -10.377 1.00 79.50 274 ASN A CA 1
ATOM 2305 C C . ASN A 1 274 ? -26.903 17.778 -10.505 1.00 79.50 274 ASN A C 1
ATOM 2307 O O . ASN A 1 274 ? -26.426 18.914 -10.497 1.00 79.50 274 ASN A O 1
ATOM 2311 N N . LYS A 1 275 ? -28.220 17.552 -10.605 1.00 82.31 275 LYS A N 1
ATOM 2312 C CA . LYS A 1 275 ? -29.220 18.626 -10.658 1.00 82.31 275 LYS A CA 1
ATOM 2313 C C . LYS A 1 275 ? -29.302 19.334 -9.313 1.00 82.31 275 LYS A C 1
ATOM 2315 O O . LYS A 1 275 ? -29.114 20.541 -9.279 1.00 82.31 275 LYS A O 1
ATOM 2320 N N . LEU A 1 276 ? -29.403 18.590 -8.208 1.00 82.25 276 LEU A N 1
ATOM 2321 C CA . LEU A 1 276 ? -29.421 19.156 -6.849 1.00 82.25 276 LEU A CA 1
ATOM 2322 C C . LEU A 1 276 ? -28.214 20.068 -6.569 1.00 82.25 276 LEU A C 1
ATOM 2324 O O . LEU A 1 276 ? -28.358 21.182 -6.061 1.00 82.25 276 LEU A O 1
ATOM 2328 N N . VAL A 1 277 ? -27.011 19.632 -6.952 1.00 81.69 277 VAL A N 1
ATOM 2329 C CA . VAL A 1 277 ? -25.785 20.431 -6.801 1.00 81.69 277 VAL A CA 1
ATOM 2330 C C . VAL A 1 277 ? -25.820 21.668 -7.705 1.00 81.69 277 VAL A C 1
ATOM 2332 O O . VAL A 1 277 ? -25.460 22.767 -7.266 1.00 81.69 277 VAL A O 1
ATOM 2335 N N . THR A 1 278 ? -26.276 21.512 -8.951 1.00 79.50 278 THR A N 1
ATOM 2336 C CA . THR A 1 278 ? -26.369 22.602 -9.936 1.00 79.50 278 THR A CA 1
ATOM 2337 C C . THR A 1 278 ? -27.406 23.652 -9.540 1.00 79.50 278 THR A C 1
ATOM 2339 O O . THR A 1 278 ? -27.122 24.844 -9.673 1.00 79.50 278 THR A O 1
ATOM 2342 N N . ASP A 1 279 ? -28.538 23.239 -8.978 1.00 82.00 279 ASP A N 1
ATOM 2343 C CA . ASP A 1 279 ? -29.668 24.094 -8.599 1.00 82.00 279 ASP A CA 1
ATOM 2344 C C . ASP A 1 279 ? -29.462 24.780 -7.239 1.00 82.00 279 ASP A C 1
ATOM 2346 O O . ASP A 1 279 ? -30.155 25.740 -6.895 1.00 82.00 279 ASP A O 1
ATOM 2350 N N . SER A 1 280 ? -28.461 24.346 -6.466 1.00 81.75 280 SER A N 1
ATOM 2351 C CA . SER A 1 280 ? -28.117 24.989 -5.197 1.00 81.75 280 SER A CA 1
ATOM 2352 C C . SER A 1 280 ? -27.721 26.463 -5.396 1.00 81.75 280 SER A C 1
ATOM 2354 O O . SER A 1 280 ? -27.064 26.836 -6.371 1.00 81.75 280 SER A O 1
ATOM 2356 N N . LYS A 1 281 ? -28.054 27.334 -4.434 1.00 85.31 281 LYS A N 1
ATOM 2357 C CA . LYS A 1 281 ? -27.743 28.782 -4.488 1.00 85.31 281 LYS A CA 1
ATOM 2358 C C . LYS A 1 281 ? -26.257 29.123 -4.263 1.00 85.31 281 LYS A C 1
ATOM 2360 O O . LYS A 1 281 ? -25.907 30.281 -4.054 1.00 85.31 281 LYS A O 1
ATOM 2365 N N . THR A 1 282 ? -25.374 28.128 -4.268 1.00 82.50 282 THR A N 1
ATOM 2366 C CA . THR A 1 282 ? -23.953 28.288 -3.937 1.00 82.50 282 THR A CA 1
ATOM 2367 C C . THR A 1 282 ? -23.121 28.770 -5.131 1.00 82.50 282 THR A C 1
ATOM 2369 O O . THR A 1 282 ? -23.524 28.679 -6.295 1.00 82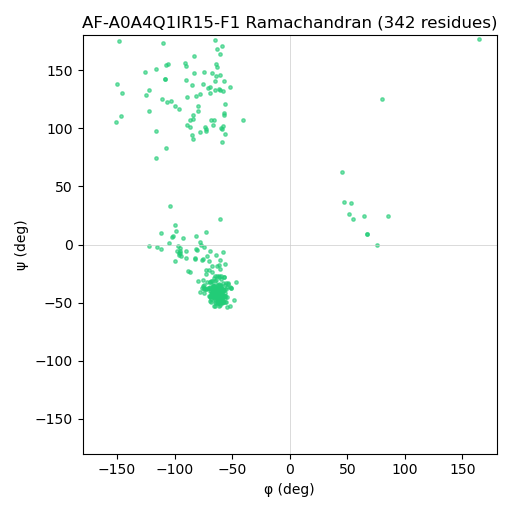.50 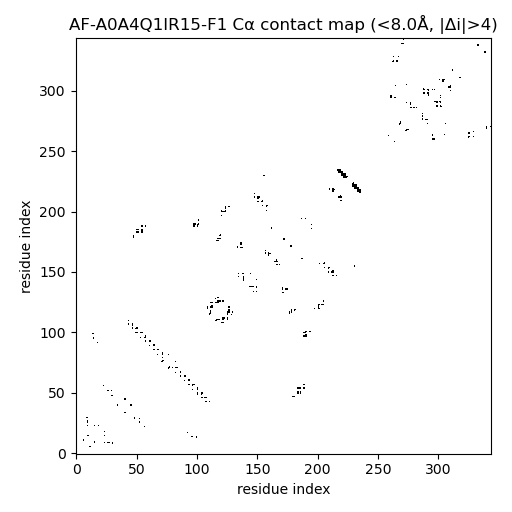282 THR A O 1
ATOM 2372 N N . LEU A 1 283 ? -21.924 29.292 -4.852 1.00 84.44 283 LEU A N 1
ATOM 2373 C CA . LEU A 1 283 ? -20.980 29.718 -5.887 1.00 84.44 283 LEU A CA 1
ATOM 2374 C C . LEU A 1 283 ? -20.506 28.520 -6.728 1.00 84.44 283 LEU A C 1
ATOM 2376 O O . LEU A 1 283 ? -20.252 27.444 -6.190 1.00 84.44 283 LEU A O 1
ATOM 2380 N N . LYS A 1 284 ? -20.268 28.725 -8.036 1.00 82.12 284 LYS A N 1
ATOM 2381 C CA . LYS A 1 284 ? -19.788 27.672 -8.966 1.00 82.12 284 LYS A CA 1
ATOM 2382 C C . LYS A 1 284 ? -18.549 26.928 -8.440 1.00 82.12 284 LYS A C 1
ATOM 2384 O O . LYS A 1 284 ? -18.433 25.719 -8.607 1.00 82.12 284 LYS A O 1
ATOM 2389 N N . LYS A 1 285 ? -17.635 27.636 -7.768 1.00 81.62 285 LYS A N 1
ATOM 2390 C CA . LYS A 1 285 ? -16.433 27.043 -7.160 1.00 81.62 285 LYS A CA 1
ATOM 2391 C C . LYS A 1 285 ? -16.768 26.035 -6.056 1.00 81.62 285 LYS A C 1
ATOM 2393 O O . LYS A 1 285 ? -16.131 24.990 -5.997 1.00 81.62 285 LYS A O 1
ATOM 2398 N N . GLU A 1 286 ? -17.757 26.330 -5.218 1.00 83.31 286 GLU A N 1
ATOM 2399 C CA . GLU A 1 286 ? -18.174 25.443 -4.127 1.00 83.31 286 GLU A CA 1
ATOM 2400 C C . GLU A 1 286 ? -18.971 24.246 -4.660 1.00 83.31 286 GLU A C 1
ATOM 2402 O O . GLU A 1 286 ? -18.737 23.126 -4.220 1.00 83.31 286 GLU A O 1
ATOM 2407 N N . LYS A 1 287 ? -19.785 24.438 -5.708 1.00 83.38 287 LYS A N 1
ATOM 2408 C CA . LYS A 1 287 ? -20.427 23.332 -6.446 1.00 83.38 287 LYS A CA 1
ATOM 2409 C C . LYS A 1 287 ? -19.406 22.334 -6.990 1.00 83.38 287 LYS A C 1
ATOM 2411 O O . LYS A 1 287 ? -19.575 21.130 -6.834 1.00 83.38 287 LYS A O 1
ATOM 2416 N N . ASN A 1 288 ? -18.314 22.833 -7.575 1.00 81.50 288 ASN A N 1
ATOM 2417 C CA . ASN A 1 288 ? -17.246 21.977 -8.091 1.00 81.50 288 ASN A CA 1
ATOM 2418 C C . ASN A 1 288 ? -16.528 21.204 -6.976 1.00 81.50 288 ASN A C 1
ATOM 2420 O O . ASN A 1 288 ? -16.154 20.058 -7.196 1.00 81.50 288 ASN A O 1
ATOM 2424 N N . LYS A 1 289 ? -16.330 21.807 -5.795 1.00 82.69 289 LYS A N 1
ATOM 2425 C CA . LYS A 1 289 ? -15.744 21.108 -4.640 1.00 82.69 289 LYS A CA 1
ATOM 2426 C C . LYS A 1 289 ? -16.679 20.038 -4.091 1.00 82.69 289 LYS A C 1
ATOM 2428 O O . LYS A 1 289 ? -16.227 18.934 -3.828 1.00 82.69 289 LYS A O 1
ATOM 2433 N N . LEU A 1 290 ? -17.964 20.360 -3.948 1.00 83.88 290 LEU A N 1
ATOM 2434 C CA . LEU A 1 290 ? -18.969 19.418 -3.469 1.00 83.88 290 LEU A CA 1
ATOM 2435 C C . LEU A 1 290 ? -19.070 18.217 -4.410 1.00 83.88 290 LEU A C 1
ATOM 2437 O O . LEU A 1 290 ? -19.032 17.079 -3.964 1.00 83.88 290 LEU A O 1
ATOM 2441 N N . LEU A 1 291 ? -19.106 18.459 -5.719 1.00 82.31 291 LEU A N 1
ATOM 2442 C CA . LEU A 1 291 ? -19.119 17.375 -6.689 1.00 82.31 291 LEU A CA 1
ATOM 2443 C C . LEU A 1 291 ? -17.807 16.579 -6.689 1.00 82.31 291 LEU A C 1
ATOM 2445 O O . LEU A 1 291 ? -17.846 15.359 -6.767 1.00 82.31 291 LEU A O 1
ATOM 2449 N N . ALA A 1 292 ? -16.655 17.245 -6.568 1.00 81.56 292 ALA A N 1
ATOM 2450 C CA . ALA A 1 292 ? -15.361 16.574 -6.447 1.00 81.56 292 ALA A CA 1
ATOM 2451 C C . ALA A 1 292 ? -15.287 15.664 -5.215 1.00 81.56 292 ALA A C 1
ATOM 2453 O O . ALA A 1 292 ? -14.701 14.592 -5.306 1.00 81.56 292 ALA A O 1
ATOM 2454 N N . LEU A 1 293 ? -15.919 16.068 -4.109 1.00 81.69 293 LEU A N 1
ATOM 2455 C CA . LEU A 1 293 ? -16.048 15.269 -2.894 1.00 81.69 293 LEU A CA 1
ATOM 2456 C C . LEU A 1 293 ? -16.968 14.060 -3.111 1.00 81.69 293 LEU A C 1
ATOM 2458 O O . LEU A 1 293 ? -16.566 12.941 -2.826 1.00 81.69 293 LEU A O 1
ATOM 2462 N N . ILE A 1 294 ? -18.163 14.268 -3.677 1.00 81.88 294 ILE A N 1
ATOM 2463 C CA . ILE A 1 294 ? -19.129 13.187 -3.962 1.00 81.88 294 ILE A CA 1
ATOM 2464 C C . ILE A 1 294 ? -18.538 12.165 -4.951 1.00 81.88 294 ILE A C 1
ATOM 2466 O O . ILE A 1 294 ? -18.776 10.967 -4.843 1.00 81.88 294 ILE A O 1
ATOM 2470 N N . MET A 1 295 ? -17.765 12.638 -5.929 1.00 77.69 295 MET A N 1
ATOM 2471 C CA . MET A 1 295 ? -17.150 11.817 -6.977 1.00 77.69 295 MET A CA 1
ATOM 2472 C C . MET A 1 295 ? -15.769 11.283 -6.620 1.00 77.69 295 MET A C 1
ATOM 2474 O O . MET A 1 295 ? -15.193 10.555 -7.434 1.00 77.69 295 MET A O 1
ATOM 2478 N N . ASP A 1 296 ? -15.228 11.699 -5.474 1.00 81.00 296 ASP A N 1
ATOM 2479 C CA . ASP A 1 296 ? -13.872 11.394 -5.028 1.00 81.00 296 ASP A CA 1
ATOM 2480 C C . ASP A 1 296 ? -12.848 11.582 -6.171 1.00 81.00 296 ASP A C 1
ATOM 2482 O O . ASP A 1 296 ? -12.261 10.654 -6.731 1.00 81.00 296 ASP A O 1
ATOM 2486 N N . CYS A 1 297 ? -12.748 12.822 -6.656 1.00 80.25 297 CYS A N 1
ATOM 2487 C CA . CYS A 1 297 ? -11.899 13.170 -7.792 1.00 80.25 297 CYS A CA 1
ATOM 2488 C C . CYS A 1 297 ? -11.339 14.592 -7.683 1.00 80.25 297 CYS A C 1
ATOM 2490 O O . CYS A 1 297 ? -11.679 15.359 -6.785 1.00 80.25 297 CYS A O 1
ATOM 2492 N N . SER A 1 298 ? -10.472 14.984 -8.622 1.00 84.12 298 SER A N 1
ATOM 2493 C CA . SER A 1 298 ? -9.979 16.362 -8.664 1.00 84.12 298 SER A CA 1
ATOM 2494 C C . SER A 1 298 ? -11.090 17.351 -9.037 1.00 84.12 298 SER A C 1
ATOM 2496 O O . SER A 1 298 ? -11.953 17.070 -9.873 1.00 84.12 298 SER A O 1
ATOM 2498 N N . ILE A 1 299 ? -11.010 18.568 -8.490 1.00 84.12 299 ILE A N 1
ATOM 2499 C CA . ILE A 1 299 ? -11.917 19.683 -8.822 1.00 84.12 299 ILE A CA 1
ATOM 2500 C C . ILE A 1 299 ? -11.957 19.937 -10.338 1.00 84.12 299 ILE A C 1
ATOM 2502 O O . ILE A 1 299 ? -13.002 20.277 -10.890 1.00 84.12 299 ILE A O 1
ATOM 2506 N N . ASP A 1 300 ? -10.833 19.739 -11.031 1.00 80.06 300 ASP A N 1
ATOM 2507 C CA . ASP A 1 300 ? -10.748 19.885 -12.483 1.00 80.06 300 ASP A CA 1
ATOM 2508 C C . ASP A 1 300 ? -11.531 18.819 -13.249 1.00 80.06 300 ASP A C 1
ATOM 2510 O O . ASP A 1 300 ? -12.171 19.144 -14.252 1.00 80.06 300 ASP A O 1
ATOM 2514 N N . ASN A 1 301 ? -11.502 17.567 -12.792 1.00 78.44 301 ASN A N 1
ATOM 2515 C CA . ASN A 1 301 ? -12.282 16.492 -13.397 1.00 78.44 301 ASN A CA 1
ATOM 2516 C C . ASN A 1 301 ? -13.778 16.691 -13.132 1.00 78.44 301 ASN A C 1
ATOM 2518 O O . ASN A 1 301 ? -14.559 16.638 -14.080 1.00 78.44 301 ASN A O 1
ATOM 2522 N N . ALA A 1 302 ? -14.161 17.033 -11.898 1.00 80.25 302 ALA A N 1
ATOM 2523 C CA . ALA A 1 302 ? -15.540 17.385 -11.552 1.00 80.25 302 ALA A CA 1
ATOM 2524 C C . ALA A 1 302 ? -16.066 18.561 -12.398 1.00 80.25 302 ALA A C 1
ATOM 2526 O O . ALA A 1 302 ? -17.155 18.487 -12.967 1.00 80.25 302 ALA A O 1
ATOM 2527 N N . ARG A 1 303 ? -15.257 19.619 -12.572 1.00 83.50 303 ARG A N 1
ATOM 2528 C CA . ARG A 1 303 ? -15.578 20.763 -13.443 1.00 83.50 303 ARG A CA 1
ATOM 2529 C C . ARG A 1 303 ? -15.817 20.328 -14.889 1.00 83.50 303 ARG A C 1
ATOM 2531 O O . ARG A 1 303 ? -16.820 20.704 -15.485 1.00 83.50 303 ARG A O 1
ATOM 2538 N N . LYS A 1 304 ? -14.905 19.531 -15.454 1.00 82.19 304 LYS A N 1
ATOM 2539 C CA . LYS A 1 304 ? -15.021 19.031 -16.834 1.00 82.19 304 LYS A CA 1
ATOM 2540 C C . LYS A 1 304 ? -16.264 18.161 -17.030 1.00 82.19 304 LYS A C 1
ATOM 2542 O O . LYS A 1 304 ? -16.851 18.186 -18.107 1.00 82.19 304 LYS A O 1
ATOM 2547 N N . LEU A 1 305 ? -16.659 17.405 -16.010 1.00 74.25 305 LEU A N 1
ATOM 2548 C CA . LEU A 1 305 ? -17.843 16.549 -16.033 1.00 74.25 305 LEU A CA 1
ATOM 2549 C C . LEU A 1 305 ? -19.149 17.354 -15.916 1.00 74.25 305 LEU A C 1
ATOM 2551 O O . LEU A 1 305 ? -20.122 17.007 -16.578 1.00 74.25 305 LEU A O 1
ATOM 2555 N N . LEU A 1 306 ? -19.177 18.459 -15.161 1.00 71.81 306 LEU A N 1
ATOM 2556 C CA . LEU A 1 306 ? -20.321 19.388 -15.140 1.00 71.81 306 LEU A CA 1
ATOM 2557 C C . LEU A 1 306 ? -20.481 20.153 -16.450 1.00 71.81 306 LEU A C 1
ATOM 2559 O O . LEU A 1 306 ? -21.583 20.262 -16.979 1.00 71.81 306 LEU A O 1
ATOM 2563 N N . ASP A 1 307 ? -19.374 20.661 -16.986 1.00 72.94 307 ASP A N 1
ATOM 2564 C CA . ASP A 1 307 ? -19.385 21.464 -18.207 1.00 72.94 307 ASP A CA 1
ATOM 2565 C C . ASP A 1 307 ? -19.434 20.575 -19.481 1.00 72.94 307 ASP A C 1
ATOM 2567 O O . ASP A 1 307 ? -19.287 21.084 -20.588 1.00 72.94 307 ASP A O 1
ATOM 2571 N N . ASN A 1 308 ? -19.611 19.247 -19.352 1.00 66.19 308 ASN A N 1
ATOM 2572 C CA . ASN A 1 308 ? -19.579 18.252 -20.444 1.00 66.19 308 ASN A CA 1
ATOM 2573 C C . ASN A 1 308 ? -18.321 18.333 -21.345 1.00 66.19 308 ASN A C 1
ATOM 2575 O O . ASN A 1 308 ? -18.335 17.937 -22.509 1.00 66.19 308 ASN A O 1
ATOM 2579 N N . THR A 1 309 ? -17.207 18.838 -20.811 1.00 68.69 309 THR A N 1
ATOM 2580 C CA . THR A 1 309 ? -15.920 19.005 -21.514 1.00 68.69 309 THR A CA 1
ATOM 2581 C C . THR A 1 309 ? -14.900 17.922 -21.165 1.00 68.69 309 THR A C 1
ATOM 2583 O O . THR A 1 309 ? -13.735 17.998 -21.571 1.00 68.69 309 THR A O 1
ATOM 2586 N N . TYR A 1 310 ? -15.311 16.898 -20.416 1.00 68.31 310 TYR A N 1
ATOM 2587 C CA . TYR A 1 310 ? -14.464 15.760 -20.088 1.00 68.31 310 TYR A CA 1
ATOM 2588 C C . TYR A 1 310 ? -14.140 14.951 -21.355 1.00 68.31 310 TYR A C 1
ATOM 2590 O O . TYR A 1 310 ? -14.974 14.222 -21.887 1.00 68.31 310 TYR A O 1
ATOM 2598 N N . LYS A 1 311 ? -12.919 15.122 -21.880 1.00 58.56 311 LYS A N 1
ATOM 2599 C CA . LYS A 1 311 ? -12.460 14.465 -23.110 1.00 58.56 311 LYS A CA 1
ATOM 2600 C C . LYS A 1 311 ? -11.885 13.084 -22.808 1.00 58.56 311 LYS A C 1
ATOM 2602 O O . LYS A 1 311 ? -10.757 12.969 -22.333 1.00 58.56 311 LYS A O 1
ATOM 2607 N N . LEU A 1 312 ? -12.631 12.048 -23.169 1.00 60.16 312 LEU A N 1
ATOM 2608 C CA . LEU A 1 312 ? -12.113 10.690 -23.321 1.00 60.16 312 LEU A CA 1
ATOM 2609 C C . LEU A 1 312 ? -11.514 10.538 -24.728 1.00 60.16 312 LEU A C 1
ATOM 2611 O O . LEU A 1 312 ? -12.089 11.027 -25.699 1.00 60.16 312 LEU A O 1
ATOM 2615 N N . LYS A 1 313 ? -10.343 9.897 -24.836 1.00 51.47 313 LYS A N 1
ATOM 2616 C CA . LYS A 1 313 ? -9.491 9.920 -26.041 1.00 51.47 313 LYS A CA 1
ATOM 2617 C C . LYS A 1 313 ? -10.102 9.269 -27.304 1.00 51.47 313 LYS A C 1
ATOM 2619 O O . LYS A 1 313 ? -9.518 9.457 -28.364 1.00 51.47 313 LYS A O 1
ATOM 2624 N N . ASP A 1 314 ? -11.243 8.567 -27.239 1.00 56.69 314 ASP A N 1
ATOM 2625 C CA . ASP A 1 314 ? -11.759 7.777 -28.376 1.00 56.69 314 ASP A CA 1
ATOM 2626 C C . ASP A 1 314 ? -13.307 7.637 -28.406 1.00 56.69 314 ASP A C 1
ATOM 2628 O O . ASP A 1 314 ? -13.887 6.914 -27.600 1.00 56.69 314 ASP A O 1
ATOM 2632 N N . LYS A 1 315 ? -14.009 8.347 -29.310 1.00 55.00 315 LYS A N 1
ATOM 2633 C CA . LYS A 1 315 ? -15.487 8.514 -29.280 1.00 55.00 315 LYS A CA 1
ATOM 2634 C C . LYS A 1 315 ? -16.297 7.229 -29.515 1.00 55.00 315 LYS A C 1
ATOM 2636 O O . LYS A 1 315 ? -17.360 7.095 -28.915 1.00 55.00 315 LYS A O 1
ATOM 2641 N N . GLU A 1 316 ? -15.845 6.314 -30.373 1.00 52.59 316 GLU A N 1
ATOM 2642 C CA . GLU A 1 316 ? -16.596 5.080 -30.671 1.00 52.59 316 GLU A CA 1
ATOM 2643 C C . GLU A 1 316 ? -16.451 4.036 -29.563 1.00 52.59 316 GLU A C 1
ATOM 2645 O O . GLU A 1 316 ? -17.448 3.462 -29.124 1.00 52.59 316 GLU A O 1
ATOM 2650 N N . LYS A 1 317 ? -15.240 3.881 -29.012 1.00 55.78 317 LYS A N 1
ATOM 2651 C CA . LYS A 1 317 ? -15.012 3.052 -27.818 1.00 55.78 317 LYS A CA 1
ATOM 2652 C C . LYS A 1 317 ? -15.782 3.563 -26.600 1.00 55.78 317 LYS A C 1
ATOM 2654 O O . LYS A 1 317 ? -16.152 2.769 -25.741 1.00 55.78 317 LYS A O 1
ATOM 2659 N N . ASN A 1 318 ? -16.060 4.867 -26.532 1.00 61.50 318 ASN A N 1
ATOM 2660 C CA . ASN A 1 318 ? -16.820 5.450 -25.428 1.00 61.50 318 ASN A CA 1
ATOM 2661 C C . ASN A 1 318 ? -18.299 5.071 -25.447 1.00 61.50 318 ASN A C 1
ATOM 2663 O O . ASN A 1 318 ? -18.827 4.825 -24.376 1.00 61.50 318 ASN A O 1
ATOM 2667 N N . LYS A 1 319 ? -18.958 4.969 -26.611 1.00 62.12 319 LYS A N 1
ATOM 2668 C CA . LYS A 1 319 ? -20.373 4.554 -26.655 1.00 62.12 319 LYS A CA 1
ATOM 2669 C C . LYS A 1 319 ? -20.558 3.142 -26.108 1.00 62.12 319 LYS A C 1
ATOM 2671 O O . LYS A 1 319 ? -21.424 2.914 -25.277 1.00 62.12 319 LYS A O 1
ATOM 2676 N N . VAL A 1 320 ? -19.690 2.220 -26.526 1.00 63.06 320 VAL A N 1
ATOM 2677 C CA . VAL A 1 320 ? -19.680 0.838 -26.021 1.00 63.06 320 VAL A CA 1
ATOM 2678 C C . VAL A 1 320 ? -19.394 0.815 -24.516 1.00 63.06 320 VAL A C 1
ATOM 2680 O O . VAL A 1 320 ? -20.036 0.086 -23.767 1.00 63.06 320 VAL A O 1
ATOM 2683 N N . ARG A 1 321 ? -18.466 1.660 -24.050 1.00 66.88 321 ARG A N 1
ATOM 2684 C CA . ARG A 1 321 ? -18.121 1.787 -22.629 1.00 66.88 321 ARG A CA 1
ATOM 2685 C C . ARG A 1 321 ? -19.238 2.413 -21.789 1.00 66.88 321 ARG A C 1
ATOM 2687 O O . ARG A 1 321 ? -19.408 2.000 -20.653 1.00 66.88 321 ARG A O 1
ATOM 2694 N N . GLU A 1 322 ? -19.983 3.377 -22.321 1.00 69.38 322 GLU A N 1
ATOM 2695 C CA . GLU A 1 322 ? -21.158 3.968 -21.669 1.00 69.38 322 GLU A CA 1
ATOM 2696 C C . GLU A 1 322 ? -22.256 2.916 -21.489 1.00 69.38 322 GLU A C 1
ATOM 2698 O O . GLU A 1 322 ? -22.773 2.783 -20.386 1.00 69.38 322 GLU A O 1
ATOM 2703 N N . THR A 1 323 ? -22.537 2.101 -22.512 1.00 72.56 323 THR A N 1
ATOM 2704 C CA . THR A 1 323 ? -23.497 0.989 -22.402 1.00 72.56 323 THR A CA 1
ATOM 2705 C C . THR A 1 323 ? -23.080 -0.027 -21.335 1.00 72.56 323 THR A C 1
ATOM 2707 O O . THR A 1 323 ? -23.882 -0.362 -20.474 1.00 72.56 323 THR A O 1
ATOM 2710 N N . LEU A 1 324 ? -21.806 -0.436 -21.317 1.00 73.19 324 LEU A N 1
ATOM 2711 C CA . LEU A 1 324 ? -21.261 -1.342 -20.293 1.00 73.19 324 LEU A CA 1
ATOM 2712 C C . LEU A 1 324 ? -21.327 -0.760 -18.871 1.00 73.19 324 LEU A C 1
ATOM 2714 O O . LEU A 1 324 ? -21.483 -1.499 -17.903 1.00 73.19 324 LEU A O 1
ATOM 2718 N N . ILE A 1 325 ? -21.160 0.557 -18.726 1.00 76.75 325 ILE A N 1
ATOM 2719 C CA . ILE A 1 325 ? -21.273 1.245 -17.434 1.00 76.75 325 ILE A CA 1
ATOM 2720 C C . ILE A 1 325 ? -22.727 1.253 -16.960 1.00 76.75 325 ILE A C 1
ATOM 2722 O O . ILE A 1 325 ? -22.975 0.960 -15.793 1.00 76.75 325 ILE A O 1
ATOM 2726 N N . GLU A 1 326 ? -23.676 1.554 -17.848 1.00 78.69 326 GLU A N 1
ATOM 2727 C CA . GLU A 1 326 ? -25.104 1.524 -17.517 1.00 78.69 326 GLU A CA 1
ATOM 2728 C C . GLU A 1 326 ? -25.561 0.110 -17.137 1.00 78.69 326 GLU A C 1
ATOM 2730 O O . GLU A 1 326 ? -26.212 -0.046 -16.111 1.00 78.69 326 GLU A O 1
ATOM 2735 N N . GLU A 1 327 ? -25.132 -0.927 -17.865 1.00 77.56 327 GLU A N 1
ATOM 2736 C CA . GLU A 1 327 ? -25.436 -2.329 -17.534 1.00 77.56 327 GLU A CA 1
ATOM 2737 C C . GLU A 1 327 ? -24.933 -2.721 -16.136 1.00 77.56 327 GLU A C 1
ATOM 2739 O O . GLU A 1 327 ? -25.662 -3.332 -15.353 1.00 77.56 327 GLU A O 1
ATOM 2744 N N . LYS A 1 328 ? -23.704 -2.325 -15.781 1.00 76.56 328 LYS A N 1
ATOM 2745 C CA . LYS A 1 328 ? -23.142 -2.568 -14.442 1.00 76.56 328 LYS A CA 1
ATOM 2746 C C . LYS A 1 328 ? -23.884 -1.818 -13.342 1.00 76.56 328 LYS A C 1
ATOM 2748 O O . LYS A 1 328 ? -24.028 -2.335 -12.234 1.00 76.56 328 LYS A O 1
ATOM 2753 N N . ILE A 1 329 ? -24.309 -0.588 -13.620 1.00 79.38 329 ILE A N 1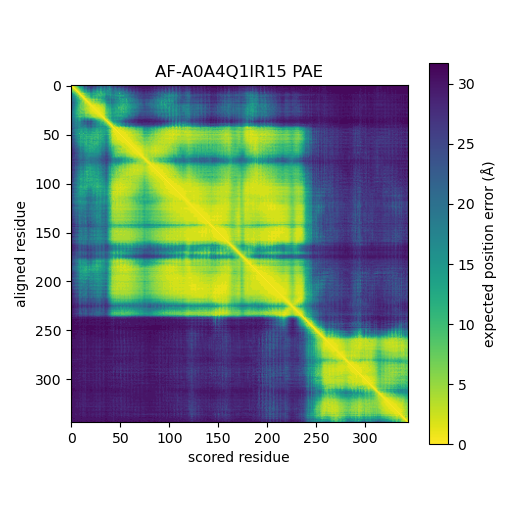
ATOM 2754 C CA . ILE A 1 329 ? -25.089 0.214 -12.678 1.00 79.38 329 ILE A CA 1
ATOM 2755 C C . ILE A 1 329 ? -26.464 -0.419 -12.477 1.00 79.38 329 ILE A C 1
ATOM 2757 O O . ILE A 1 329 ? -26.878 -0.591 -11.335 1.00 79.38 329 ILE A O 1
ATOM 2761 N N . ASP A 1 330 ? -27.135 -0.829 -13.551 1.00 79.88 330 ASP A N 1
ATOM 2762 C CA . ASP A 1 330 ? -28.434 -1.502 -13.489 1.00 79.88 330 ASP A CA 1
ATOM 2763 C C . ASP A 1 330 ? -28.357 -2.800 -12.684 1.00 79.88 330 ASP A C 1
ATOM 2765 O O . ASP A 1 330 ? -29.176 -3.037 -11.795 1.00 79.88 330 ASP A O 1
ATOM 2769 N N . GLU A 1 331 ? -27.327 -3.608 -12.929 1.00 75.38 331 GLU A N 1
ATOM 2770 C CA . GLU A 1 331 ? -27.077 -4.829 -12.170 1.00 75.38 331 GLU A CA 1
ATOM 2771 C C . GLU A 1 331 ? -26.820 -4.544 -10.683 1.00 75.38 331 GLU A C 1
ATOM 2773 O O . GLU A 1 331 ? -27.364 -5.233 -9.815 1.00 75.38 331 GLU A O 1
ATOM 2778 N N . PHE A 1 332 ? -26.025 -3.517 -10.369 1.00 78.25 332 PHE A N 1
ATOM 2779 C CA . PHE A 1 332 ? -25.772 -3.104 -8.991 1.00 78.25 332 PHE A CA 1
ATOM 2780 C C . PHE A 1 332 ? -27.059 -2.676 -8.277 1.00 78.25 332 PHE A C 1
ATOM 2782 O O . PHE A 1 332 ? -27.332 -3.147 -7.171 1.00 78.25 332 PHE A O 1
ATOM 2789 N N . LEU A 1 333 ? -27.860 -1.814 -8.902 1.00 79.44 333 LEU A N 1
ATOM 2790 C CA . LEU A 1 333 ? -29.106 -1.308 -8.327 1.00 79.44 333 LEU A CA 1
ATOM 2791 C C . LEU A 1 333 ? -30.116 -2.437 -8.115 1.00 79.44 333 LEU A C 1
ATOM 2793 O O . LEU A 1 333 ? -30.724 -2.523 -7.049 1.00 79.44 333 LEU A O 1
ATOM 2797 N N . PHE A 1 334 ? -30.237 -3.340 -9.092 1.00 77.12 334 PHE A N 1
ATOM 2798 C CA . PHE A 1 334 ? -31.115 -4.504 -9.015 1.00 77.12 334 PHE A CA 1
ATOM 2799 C C . PHE A 1 334 ? -30.723 -5.445 -7.871 1.00 77.12 334 PHE A C 1
ATOM 2801 O O . PHE A 1 334 ? -31.565 -5.797 -7.044 1.00 77.12 334 PHE A O 1
ATOM 2808 N N . ARG A 1 335 ? -29.439 -5.821 -7.778 1.00 70.25 335 ARG A N 1
ATOM 2809 C CA . ARG A 1 335 ? -28.933 -6.714 -6.719 1.00 70.25 335 ARG A CA 1
ATOM 2810 C C . ARG A 1 335 ? -29.155 -6.139 -5.321 1.00 70.25 335 ARG A C 1
ATOM 2812 O O . ARG A 1 335 ? -29.468 -6.890 -4.402 1.00 70.25 335 ARG A O 1
ATOM 2819 N N . ASN A 1 336 ? -29.029 -4.821 -5.181 1.00 70.25 336 ASN A N 1
ATOM 2820 C CA . ASN A 1 336 ? -29.191 -4.119 -3.909 1.00 70.25 336 ASN A CA 1
ATOM 2821 C C . ASN A 1 336 ? -30.621 -3.612 -3.663 1.00 70.25 336 ASN A C 1
ATOM 2823 O O . ASN A 1 336 ? -30.856 -2.943 -2.664 1.00 70.25 336 ASN A O 1
ATOM 2827 N N . LYS A 1 337 ? -31.581 -3.938 -4.544 1.00 78.75 337 LYS A N 1
ATOM 2828 C CA . LYS A 1 337 ? -32.993 -3.525 -4.439 1.00 78.75 337 LYS A CA 1
ATOM 2829 C C . LYS A 1 337 ? -33.173 -2.007 -4.276 1.00 78.75 337 LYS A C 1
ATOM 2831 O O . LYS A 1 337 ? -34.068 -1.558 -3.565 1.00 78.75 337 LYS A O 1
ATOM 2836 N N . ILE A 1 338 ? -32.325 -1.221 -4.937 1.00 74.56 338 ILE A N 1
ATO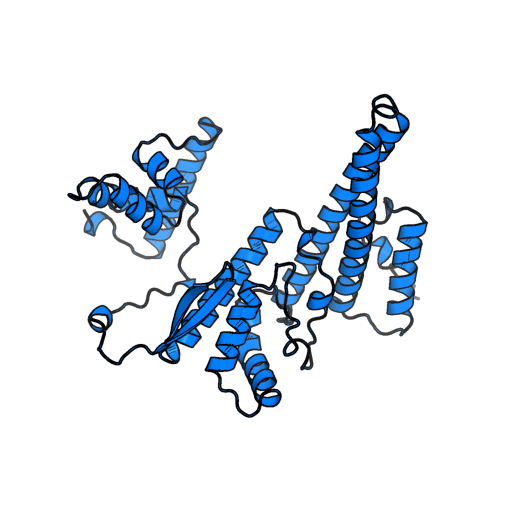M 2837 C CA . ILE A 1 338 ? -32.376 0.242 -4.888 1.00 74.56 338 ILE A CA 1
ATOM 2838 C C . ILE A 1 338 ? -33.395 0.729 -5.922 1.00 74.56 338 ILE A C 1
ATOM 2840 O O . ILE A 1 338 ? -33.138 0.676 -7.125 1.00 74.56 338 ILE A O 1
ATOM 2844 N N . ASP A 1 339 ? -34.542 1.221 -5.453 1.00 74.94 339 ASP A N 1
ATOM 2845 C CA . ASP A 1 339 ? -35.574 1.806 -6.311 1.00 74.94 339 ASP A CA 1
ATOM 2846 C C . ASP A 1 339 ? -35.302 3.296 -6.563 1.00 74.94 339 ASP A C 1
ATOM 2848 O O . ASP A 1 339 ? -35.585 4.159 -5.731 1.00 74.94 339 ASP A O 1
ATOM 2852 N N . ILE A 1 340 ? -34.751 3.610 -7.735 1.00 68.06 340 ILE A N 1
ATOM 2853 C CA . ILE A 1 340 ? -34.442 4.991 -8.133 1.00 68.06 340 ILE A CA 1
ATOM 2854 C C . ILE A 1 340 ? -35.705 5.791 -8.471 1.00 68.06 340 ILE A C 1
ATOM 2856 O O . ILE A 1 340 ? -35.695 7.017 -8.354 1.00 68.06 340 ILE A O 1
ATOM 2860 N N . ASP A 1 341 ? -36.796 5.139 -8.872 1.00 65.94 341 ASP A N 1
ATOM 2861 C CA . ASP A 1 341 ? -38.024 5.852 -9.229 1.00 65.94 341 ASP A CA 1
ATOM 2862 C C . ASP A 1 341 ? -38.782 6.358 -7.993 1.00 65.94 341 ASP A C 1
ATOM 2864 O O . ASP A 1 341 ? -39.610 7.255 -8.119 1.00 65.94 341 ASP A O 1
ATOM 2868 N N . SER A 1 342 ? -38.413 5.891 -6.796 1.00 57.38 342 SER A N 1
ATOM 2869 C CA . SER A 1 342 ? -38.846 6.472 -5.517 1.00 57.38 342 SER A CA 1
ATOM 2870 C C . SER A 1 342 ? -38.133 7.786 -5.136 1.00 57.38 342 SER A C 1
ATOM 2872 O O . SER A 1 342 ? -38.576 8.475 -4.219 1.00 57.38 342 SER A O 1
ATOM 2874 N N . ILE A 1 343 ? -37.030 8.136 -5.819 1.00 57.12 343 ILE A N 1
ATOM 2875 C CA . ILE A 1 343 ? -36.136 9.268 -5.481 1.00 57.12 343 ILE A CA 1
ATOM 2876 C C . ILE A 1 343 ? -36.415 10.516 -6.350 1.00 57.12 343 ILE A C 1
ATOM 2878 O O . ILE A 1 343 ? -35.944 11.610 -6.033 1.00 57.12 3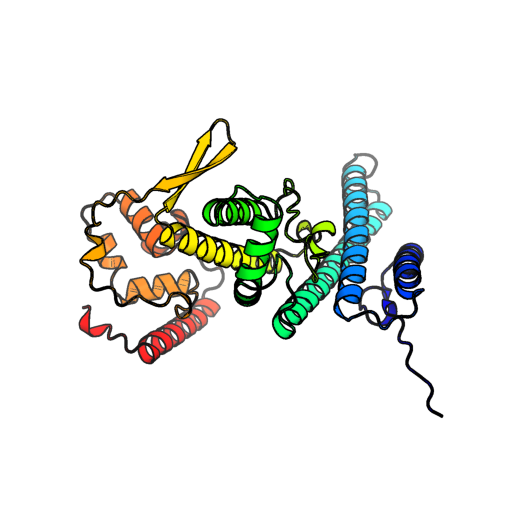43 ILE A O 1
ATOM 2882 N N . LYS A 1 344 ? -37.169 10.375 -7.448 1.00 48.00 344 LYS A N 1
ATOM 2883 C CA . LYS A 1 344 ? -37.580 11.485 -8.330 1.00 48.00 344 LYS A CA 1
ATOM 2884 C C . LYS A 1 344 ? -38.867 12.136 -7.848 1.00 48.00 344 LYS A C 1
ATOM 2886 O O . LYS A 1 344 ? -38.970 13.371 -8.035 1.00 48.00 344 LYS A O 1
#

Foldseek 3Di:
DDDDDPPQLCNVQPCSVVDDPVLVVVLVVLSCVVCVVVDPCDPLVSLLSLLLSLLVVLVVLVVVLVVLVVVCPDPVNVPPPVSVVVNVSSVVSLVVSQVRSQVSVVVSQVVCVVVLQDAPLHAPVSCVVCVVVLQVLVCVVVVPDDVLVSLLVVLVQLVCQLPPPHDPDCSCVPDPRRHSVSPRSSLVSHDDVVVVVSNVRSVVNNVVSQVVLVVVQWHWDWDADPNDIDTDTHGNPPPPDVVVVPPDPPPPPVPDDDDDLVLLLVVCVLLCVLVVLVVDPDDPQVSLVVQCVSSVHDSVCSVCSNVVNPDDPDVVVVVVVNVVSVVVNVVVCVVVVPDSVVSD